Protein AF-A0A962SYC3-F1 (afdb_monomer)

Sequence (190 aa):
MPRRQREQLRSVLASYLGHFSHADAHRLTQSLWCRYPWLALIAKPYFPPLVNSRRKDSRLPPLKKGGRGEFRSHPVSIRLIPLWQPLSVSSLVSQWRFFHRQGPGIVLMRVGRQVEAYGEDALLLRRLFGLRLDERRRPGLGPCIALPPRAVPKFLARLVKTGVGYRYVVEEGYLKGGLKRRVLAAVYAP

Radius of gyration: 20.96 Å; Cα contacts (8 Å, |Δi|>4): 199; chains: 1; bounding box: 36×58×4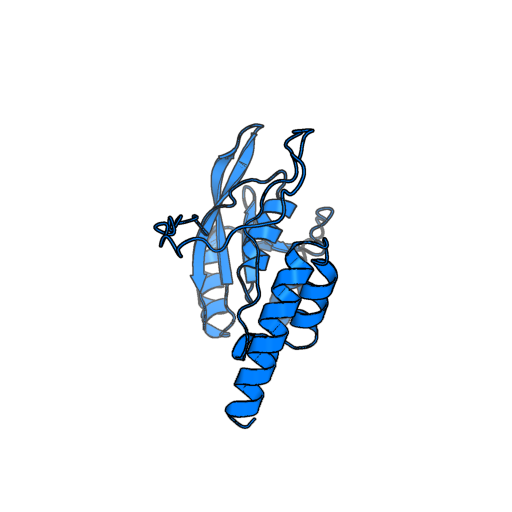9 Å

Secondary structure (DSSP, 8-state):
--HHHHHHHHHHHHHHHHHHHHTT-HHHHHHHHHH-GGGGGTS---------S------PPP--------------------SSS-SS-SSHHHHHHHHHTTSSSEEEEEETTEEEEETHHHHHHHHHH-PPPEEEEETTTEEEEEE-GGGHHHHHHHHHHTT--EEEEEEEEE-TTSPEEEEEEEEE--

Foldseek 3Di:
DDPVVLVVVQVVCVVVLVVCVVVVVVVVLVVVCVVPVCVCVRYPSDDDDPDDPDDDDPDDDDDDDDDDDDPDPDPDPDDDDDLFFDPDDDDPLRRQVSVPVVDFFWEFEDDPQWTKTFDPNQVVCCVVPVADWDPDDDPNGHIMGIDGPVCVVVVVVVCVVVQGKYWYKYFDDADPPRHTTITTDDIDHD

Nearest PDB structures (foldseek):
  1ng9-assembly1_A  TM=8.131E-01  e=8.007E-05  Escherichia coli
  1e3m-assembly1_A  TM=7.487E-01  e=7.515E-05  Escherichia coli
  5yk4-assembly1_A  TM=7.537E-01  e=2.352E-04  Neisseria gonorrhoeae FA 1090
  5yk4-assembly1_B  TM=7.500E-01  e=2.844E-04  Neisseria gonorrhoeae FA 1090
  5x9w-assembly1_B  TM=7.279E-01  e=2.506E-04  Neisseria gonorrhoeae FA 1090

Structure (mmCIF, N/CA/C/O backbone):
data_AF-A0A962SYC3-F1
#
_entry.id   AF-A0A962SYC3-F1
#
loop_
_atom_site.group_PDB
_atom_site.id
_atom_site.type_symbol
_atom_site.label_atom_id
_atom_site.label_alt_id
_atom_site.label_comp_id
_atom_site.label_asym_id
_atom_site.label_entity_id
_atom_site.label_seq_id
_atom_site.pdbx_PDB_ins_code
_atom_site.Cartn_x
_atom_site.Cartn_y
_atom_site.Cartn_z
_atom_site.occupancy
_atom_site.B_iso_or_equiv
_atom_site.auth_seq_id
_atom_site.auth_comp_id
_atom_site.auth_asym_id
_atom_site.auth_atom_id
_atom_site.pdbx_PDB_model_num
ATOM 1 N N . MET A 1 1 ? -15.545 27.338 11.627 1.00 58.72 1 MET A N 1
ATOM 2 C CA . MET A 1 1 ? -15.177 28.388 10.649 1.00 58.72 1 MET A CA 1
ATOM 3 C C . MET A 1 1 ? -16.429 28.858 9.900 1.00 58.72 1 MET A C 1
ATOM 5 O O . MET A 1 1 ? -17.119 28.009 9.335 1.00 58.72 1 MET A O 1
ATOM 9 N N . PRO A 1 2 ? -16.745 30.165 9.913 1.00 78.56 2 PRO A N 1
ATOM 10 C CA . PRO A 1 2 ? -17.861 30.770 9.178 1.00 78.56 2 PRO A CA 1
ATOM 11 C C . PRO A 1 2 ? -17.888 30.391 7.687 1.00 78.56 2 PRO A C 1
ATOM 13 O O . PRO A 1 2 ? -16.843 30.264 7.048 1.00 78.56 2 PRO A O 1
ATOM 16 N N . ARG A 1 3 ? -19.085 30.214 7.108 1.00 68.06 3 ARG A N 1
ATOM 17 C CA . ARG A 1 3 ? -19.274 29.739 5.719 1.00 68.06 3 ARG A CA 1
ATOM 18 C C . ARG A 1 3 ? -18.574 30.625 4.676 1.00 68.06 3 ARG A C 1
ATOM 20 O O . ARG A 1 3 ? -17.834 30.092 3.857 1.00 68.06 3 ARG A O 1
ATOM 27 N N . ARG A 1 4 ? -18.698 31.952 4.794 1.00 70.88 4 ARG A N 1
ATOM 28 C CA . ARG A 1 4 ? -18.030 32.929 3.910 1.00 70.88 4 ARG A CA 1
ATOM 29 C C . ARG A 1 4 ? -16.507 32.790 3.894 1.00 70.88 4 ARG A C 1
ATOM 31 O O . ARG A 1 4 ? -15.899 32.789 2.831 1.00 70.88 4 ARG A O 1
ATOM 38 N N . GLN A 1 5 ? -15.895 32.628 5.066 1.00 69.88 5 GLN A N 1
ATOM 39 C CA . GLN A 1 5 ? -14.441 32.494 5.166 1.00 69.88 5 GLN A CA 1
ATOM 40 C C . GLN A 1 5 ? -13.959 31.183 4.526 1.00 69.88 5 GLN A C 1
ATOM 42 O O . GLN A 1 5 ? -12.902 31.157 3.900 1.00 69.88 5 GLN A O 1
ATOM 47 N N . ARG A 1 6 ? -14.732 30.090 4.643 1.00 71.00 6 ARG A N 1
ATOM 48 C CA . ARG A 1 6 ? -14.408 28.813 3.977 1.00 71.00 6 ARG A CA 1
ATOM 49 C C . ARG A 1 6 ? -14.460 28.933 2.456 1.00 71.00 6 ARG A C 1
ATOM 51 O O . ARG A 1 6 ? -13.597 28.386 1.777 1.00 71.00 6 ARG A O 1
ATOM 58 N N . GLU A 1 7 ? -15.453 29.642 1.931 1.00 68.19 7 GLU A N 1
ATOM 59 C CA . GLU A 1 7 ? -15.619 29.863 0.490 1.00 68.19 7 GLU A CA 1
ATOM 60 C C . GLU A 1 7 ? -14.503 30.757 -0.077 1.00 68.19 7 GLU A C 1
ATOM 62 O O . GLU A 1 7 ? -13.909 30.409 -1.099 1.00 68.19 7 GLU A O 1
ATOM 67 N N . GLN A 1 8 ? -14.126 31.832 0.628 1.00 73.06 8 GLN A N 1
ATOM 68 C CA . GLN A 1 8 ? -12.972 32.664 0.262 1.00 73.06 8 GLN A CA 1
ATOM 69 C C . GLN A 1 8 ? -11.668 31.863 0.259 1.00 73.06 8 GLN A C 1
ATOM 71 O O . GLN A 1 8 ? -10.925 31.896 -0.721 1.00 73.06 8 GLN A O 1
ATOM 76 N N . LEU A 1 9 ? -11.410 31.088 1.316 1.00 75.69 9 LEU A N 1
ATOM 77 C CA . LEU A 1 9 ? -10.199 30.277 1.408 1.00 75.69 9 LEU A CA 1
ATOM 78 C C . LEU A 1 9 ? -10.143 29.215 0.299 1.00 75.69 9 LEU A C 1
ATOM 80 O O . LEU A 1 9 ? -9.095 29.009 -0.308 1.00 75.69 9 LEU A O 1
ATOM 84 N N . ARG A 1 10 ? -11.279 28.586 -0.026 1.00 72.75 10 ARG A N 1
ATOM 85 C CA . ARG A 1 10 ? -11.387 27.637 -1.141 1.00 72.75 10 ARG A CA 1
ATOM 86 C C . ARG A 1 10 ? -11.091 28.299 -2.488 1.00 72.75 10 ARG A C 1
ATOM 88 O O . ARG A 1 10 ? -10.390 27.700 -3.299 1.00 72.75 10 ARG A O 1
ATOM 95 N N . SER A 1 11 ? -11.592 29.513 -2.715 1.00 71.25 11 SER A N 1
ATOM 96 C CA . SER A 1 11 ? -11.340 30.279 -3.943 1.00 71.25 11 SER A CA 1
ATOM 97 C C . SER A 1 11 ? -9.860 30.624 -4.105 1.00 71.25 11 SER A C 1
ATOM 99 O O . SER A 1 11 ? -9.286 30.419 -5.174 1.00 71.25 11 SER A O 1
ATOM 101 N N . VAL A 1 12 ? -9.222 31.105 -3.034 1.00 75.94 12 VAL A N 1
ATOM 102 C CA . VAL A 1 12 ? -7.790 31.432 -3.034 1.00 75.94 12 VAL A CA 1
ATOM 103 C C . VAL A 1 12 ? -6.963 30.173 -3.296 1.00 75.94 12 VAL A C 1
ATOM 105 O O . VAL A 1 12 ? -6.137 30.159 -4.205 1.00 75.94 12 VAL A O 1
ATOM 108 N N . LEU A 1 13 ? -7.235 29.081 -2.574 1.00 74.50 13 LEU A N 1
ATOM 109 C CA . LEU A 1 13 ? -6.525 27.814 -2.762 1.00 74.50 13 LEU A CA 1
ATOM 110 C C . LEU A 1 13 ? -6.685 27.260 -4.178 1.00 74.50 13 LEU A C 1
ATOM 112 O O . LEU A 1 13 ? -5.703 26.800 -4.747 1.00 74.50 13 LEU A O 1
ATOM 116 N N . ALA A 1 14 ? -7.881 27.322 -4.769 1.00 68.00 14 ALA A N 1
ATOM 117 C CA . ALA A 1 14 ? -8.107 26.859 -6.137 1.00 68.00 14 ALA A CA 1
ATOM 118 C C . ALA A 1 14 ? -7.268 27.641 -7.164 1.00 68.00 14 ALA A C 1
ATOM 120 O O . ALA A 1 14 ? -6.687 27.032 -8.062 1.00 68.00 14 ALA A O 1
ATOM 121 N N . SER A 1 15 ? -7.149 28.961 -6.992 1.00 68.31 15 SER A N 1
ATOM 122 C CA . SER A 1 15 ? -6.314 29.815 -7.846 1.00 68.31 15 SER A CA 1
ATOM 123 C C . SER A 1 15 ? -4.826 29.455 -7.729 1.00 68.31 15 SER A C 1
ATOM 125 O O . SER A 1 15 ? -4.168 29.140 -8.723 1.00 68.31 15 SER A O 1
ATOM 127 N N . TYR A 1 16 ? -4.303 29.381 -6.500 1.00 69.69 16 TYR A N 1
ATOM 128 C CA . TYR A 1 16 ? -2.899 29.032 -6.256 1.00 69.69 16 TYR A CA 1
ATOM 129 C C . TYR A 1 16 ? -2.551 27.608 -6.700 1.00 69.69 16 TYR A C 1
ATOM 131 O O . TYR A 1 16 ? -1.491 27.384 -7.281 1.00 69.69 16 TYR A O 1
ATOM 139 N N . LEU A 1 17 ? -3.447 26.642 -6.480 1.00 66.69 17 LEU A N 1
ATOM 140 C CA . LEU A 1 17 ? -3.268 25.267 -6.950 1.00 66.69 17 LEU A CA 1
ATOM 141 C C . LEU A 1 17 ? -3.218 25.180 -8.480 1.00 66.69 17 LEU A C 1
ATOM 143 O O . LEU A 1 17 ? -2.445 24.381 -9.011 1.00 66.69 17 LEU A O 1
ATOM 147 N N . GLY A 1 18 ? -3.975 26.028 -9.182 1.00 61.09 18 GLY A N 1
ATOM 148 C CA . GLY A 1 18 ? -3.865 26.193 -10.631 1.00 61.09 18 GLY A CA 1
ATOM 149 C C . GLY A 1 18 ? -2.465 26.648 -11.046 1.00 61.09 18 GLY A C 1
ATOM 150 O O . GLY A 1 18 ? -1.830 26.005 -11.881 1.00 61.09 18 GLY A O 1
ATOM 151 N N . HIS A 1 19 ? -1.922 27.681 -10.398 1.00 60.62 19 HIS A N 1
ATOM 152 C CA . HIS A 1 19 ? -0.565 28.168 -10.673 1.00 60.62 19 HIS A CA 1
ATOM 153 C C . HIS A 1 19 ? 0.532 27.145 -10.334 1.00 60.62 19 HIS A C 1
ATOM 155 O O . HIS A 1 19 ? 1.471 26.969 -11.111 1.00 60.62 19 HIS A O 1
ATOM 161 N N . PHE A 1 20 ? 0.398 26.405 -9.230 1.00 61.62 20 PHE A N 1
ATOM 162 C CA . PHE A 1 20 ? 1.354 25.362 -8.842 1.00 61.62 20 PHE A CA 1
ATOM 163 C C . PHE A 1 20 ? 1.413 24.188 -9.822 1.00 61.62 20 PHE A C 1
ATOM 165 O O . PHE A 1 20 ? 2.457 23.542 -9.929 1.00 61.62 20 PHE A O 1
ATOM 172 N N . SER A 1 21 ? 0.338 23.937 -10.575 1.00 55.75 21 SER A N 1
ATOM 173 C CA . SER A 1 21 ? 0.321 22.906 -11.617 1.00 55.75 21 SER A CA 1
ATOM 174 C C . SER A 1 21 ? 1.247 23.211 -12.799 1.00 55.75 21 SER A C 1
ATOM 176 O O . SER A 1 21 ? 1.745 22.284 -13.434 1.00 55.75 21 SER A O 1
ATOM 178 N N . HIS A 1 22 ? 1.523 24.494 -13.052 1.00 46.59 22 HIS A N 1
ATOM 179 C CA . HIS A 1 22 ? 2.391 24.950 -14.138 1.00 46.59 22 HIS A CA 1
ATOM 180 C C . HIS A 1 22 ? 3.859 25.126 -13.718 1.00 46.59 22 HIS A C 1
ATOM 182 O O . HIS A 1 22 ? 4.716 25.267 -14.585 1.00 46.59 22 HIS A O 1
ATOM 188 N N . ALA A 1 23 ? 4.160 25.109 -12.416 1.00 44.75 23 ALA A N 1
ATOM 189 C CA . ALA A 1 23 ? 5.455 25.529 -11.870 1.00 44.75 23 ALA A CA 1
ATOM 190 C C . ALA A 1 23 ? 6.313 24.393 -11.268 1.00 44.75 23 ALA A C 1
ATOM 192 O O . ALA A 1 23 ? 7.239 24.674 -10.515 1.00 44.75 23 ALA A O 1
ATOM 193 N N . ASP A 1 24 ? 6.009 23.117 -11.546 1.00 51.62 24 ASP A N 1
ATOM 194 C CA . ASP A 1 24 ? 6.700 21.944 -10.958 1.00 51.62 24 ASP A CA 1
ATOM 195 C C . ASP A 1 24 ? 6.774 21.997 -9.407 1.00 51.62 24 ASP A C 1
ATOM 197 O O . ASP A 1 24 ? 7.713 21.544 -8.752 1.00 51.62 24 ASP A O 1
ATOM 201 N N . ALA A 1 25 ? 5.741 22.568 -8.775 1.00 58.03 25 ALA A N 1
ATOM 202 C CA . ALA A 1 25 ? 5.680 22.825 -7.332 1.00 58.03 25 ALA A CA 1
ATOM 203 C C . ALA A 1 25 ? 5.149 21.622 -6.521 1.00 58.03 25 ALA A C 1
ATOM 205 O O . ALA A 1 25 ? 4.650 21.766 -5.402 1.00 58.03 25 ALA A O 1
ATOM 206 N N . HIS A 1 26 ? 5.272 20.407 -7.062 1.00 57.47 26 HIS A N 1
ATOM 207 C CA . HIS A 1 26 ? 4.647 19.195 -6.523 1.00 57.47 26 HIS A CA 1
ATOM 208 C C . HIS A 1 26 ? 5.059 18.877 -5.079 1.00 57.47 26 HIS A C 1
ATOM 210 O O . HIS A 1 26 ? 4.227 18.454 -4.275 1.00 57.47 26 HIS A O 1
ATOM 216 N N . ARG A 1 27 ? 6.331 19.105 -4.727 1.00 54.53 27 ARG A N 1
ATOM 217 C CA . ARG A 1 27 ? 6.848 18.862 -3.367 1.00 54.53 27 ARG A CA 1
ATOM 218 C C . ARG A 1 27 ? 6.291 19.857 -2.347 1.00 54.53 27 ARG A C 1
ATOM 220 O O . ARG A 1 27 ? 6.028 19.475 -1.211 1.00 54.53 27 ARG A O 1
ATOM 227 N N . LEU A 1 28 ? 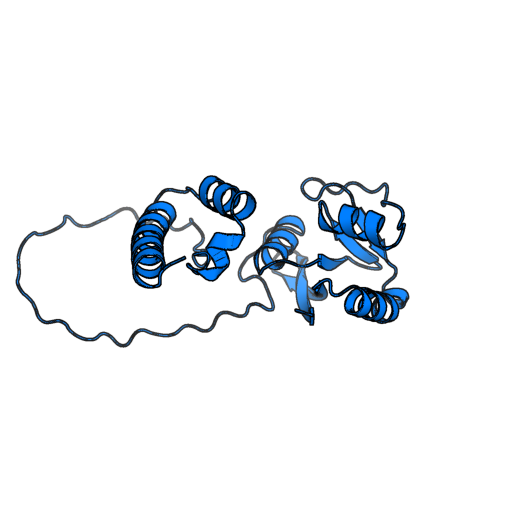6.067 21.105 -2.759 1.00 63.47 28 LEU A N 1
ATOM 228 C CA . LEU A 1 28 ? 5.459 22.144 -1.925 1.00 63.47 28 LEU A CA 1
ATOM 229 C C . LEU A 1 28 ? 3.977 21.860 -1.690 1.00 63.47 28 LEU A C 1
ATOM 231 O O . LEU A 1 28 ? 3.521 21.925 -0.551 1.00 63.47 28 LEU A O 1
ATOM 235 N N . THR A 1 29 ? 3.245 21.456 -2.732 1.00 64.06 29 THR A N 1
ATOM 236 C CA . THR A 1 29 ? 1.843 21.040 -2.585 1.00 64.06 29 THR A CA 1
ATOM 237 C C . THR A 1 29 ? 1.721 19.808 -1.684 1.00 64.06 29 THR A C 1
ATOM 239 O O . THR A 1 29 ? 0.854 19.765 -0.823 1.00 64.06 29 THR A O 1
ATOM 242 N N . GLN A 1 30 ? 2.619 18.825 -1.799 1.00 61.75 30 GLN A N 1
ATOM 243 C CA . GLN A 1 30 ? 2.624 17.674 -0.887 1.00 61.75 30 GLN A CA 1
ATOM 244 C C . GLN A 1 30 ? 2.933 18.077 0.559 1.00 61.75 30 GLN A C 1
ATOM 246 O O . GLN A 1 30 ? 2.195 17.700 1.465 1.00 61.75 30 GLN A O 1
ATOM 251 N N . SER A 1 31 ? 3.973 18.888 0.775 1.00 62.53 31 SER A N 1
ATOM 252 C CA . SER A 1 31 ? 4.347 19.387 2.105 1.00 62.53 31 SER A CA 1
ATOM 253 C C . SER A 1 31 ? 3.198 20.147 2.777 1.00 62.53 31 SER A C 1
ATOM 255 O O . SER A 1 31 ? 2.906 19.922 3.951 1.00 62.53 31 SER A O 1
ATOM 257 N N . LEU A 1 32 ? 2.480 20.986 2.022 1.00 71.19 32 LEU A N 1
ATOM 258 C CA . LEU A 1 32 ? 1.385 21.794 2.556 1.00 71.19 32 LEU A CA 1
ATOM 259 C C . LEU A 1 32 ? 0.176 20.939 2.975 1.00 71.19 32 LEU A C 1
ATOM 261 O O . LEU A 1 32 ? -0.451 21.236 3.989 1.00 71.19 32 LEU A O 1
ATOM 265 N N . TRP A 1 33 ? -0.093 19.830 2.279 1.00 69.25 33 TRP A N 1
ATOM 266 C CA . TRP A 1 33 ? -1.187 18.912 2.617 1.00 69.25 33 TRP A CA 1
ATOM 267 C C . TRP A 1 33 ? -0.816 17.952 3.750 1.00 69.25 33 TRP A C 1
ATOM 269 O O . TRP A 1 33 ? -1.675 17.629 4.568 1.00 69.25 33 TRP A O 1
ATOM 279 N N . CYS A 1 34 ? 0.455 17.551 3.857 1.00 62.28 34 CYS A N 1
ATOM 280 C CA . CYS A 1 34 ? 0.946 16.814 5.023 1.00 62.28 34 CYS A CA 1
ATOM 281 C C . CYS A 1 34 ? 0.931 17.684 6.286 1.00 62.28 34 CYS A C 1
ATOM 283 O O . CYS A 1 34 ? 0.583 17.210 7.364 1.00 62.28 34 CYS A O 1
ATOM 285 N N . ARG A 1 35 ? 1.288 18.968 6.156 1.00 57.66 35 ARG A N 1
ATOM 286 C CA . ARG A 1 35 ? 1.347 19.909 7.279 1.00 57.66 35 ARG A CA 1
ATOM 287 C C . ARG A 1 35 ? -0.035 20.371 7.741 1.00 57.66 35 ARG A C 1
ATOM 289 O O . ARG A 1 35 ? -0.217 20.620 8.929 1.00 57.66 35 ARG A O 1
ATOM 296 N N . TYR A 1 36 ? -1.009 20.464 6.832 1.00 71.88 36 TYR A N 1
ATOM 297 C CA . TYR A 1 36 ? -2.362 20.934 7.143 1.00 71.88 36 TYR A CA 1
ATOM 298 C C . TYR A 1 36 ? -3.454 20.011 6.563 1.00 71.88 36 TYR A C 1
ATOM 300 O O . TYR A 1 36 ? -4.146 20.387 5.613 1.00 71.88 36 TYR A O 1
ATOM 308 N N . PRO A 1 37 ? -3.681 18.821 7.158 1.00 61.25 37 PRO A N 1
ATOM 309 C CA . PRO A 1 37 ? -4.631 17.830 6.633 1.00 61.25 37 PRO A CA 1
ATOM 310 C C . PRO A 1 37 ? -6.080 18.330 6.536 1.00 61.25 37 PRO A C 1
ATOM 312 O O . PRO A 1 37 ? -6.836 17.910 5.661 1.00 61.25 37 PRO A O 1
ATOM 315 N N . TRP A 1 38 ? -6.467 19.275 7.402 1.00 70.69 38 TRP A N 1
ATOM 316 C CA . TRP A 1 38 ? -7.808 19.867 7.426 1.00 70.69 38 TRP A CA 1
ATOM 317 C C . TRP A 1 38 ? -8.160 20.636 6.139 1.00 70.69 38 TRP A C 1
ATOM 319 O O . TRP A 1 38 ? -9.341 20.831 5.850 1.00 70.69 38 TRP A O 1
ATOM 329 N N . LEU A 1 39 ? -7.169 21.022 5.324 1.00 72.31 39 LEU A N 1
ATOM 330 C CA . LEU A 1 39 ? -7.393 21.673 4.030 1.00 72.31 39 LEU A CA 1
ATOM 331 C C . LEU A 1 39 ? -8.147 20.775 3.038 1.00 72.31 39 LEU A C 1
ATOM 333 O O . LEU A 1 39 ? -8.893 21.286 2.202 1.00 72.31 39 LEU A O 1
ATOM 337 N N . ALA A 1 40 ? -8.033 19.448 3.168 1.00 66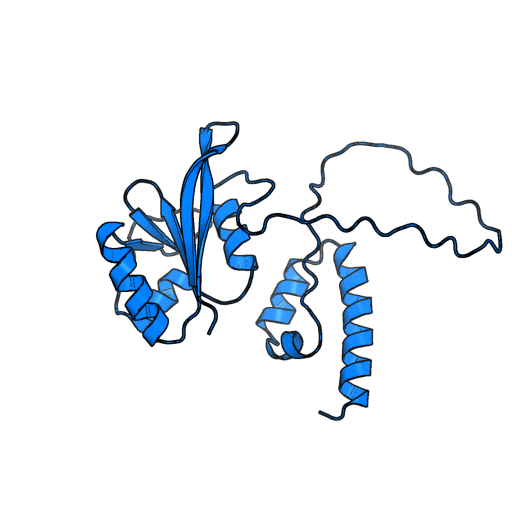.12 40 ALA A N 1
ATOM 338 C CA . ALA A 1 40 ? -8.762 18.493 2.332 1.00 66.12 40 ALA A CA 1
ATOM 339 C C . ALA A 1 40 ? -10.293 18.586 2.499 1.00 66.12 40 ALA A C 1
ATOM 341 O O . ALA A 1 40 ? -11.037 18.209 1.595 1.00 66.12 40 ALA A O 1
ATOM 342 N N . LEU A 1 41 ? -10.770 19.127 3.628 1.00 65.50 41 LEU A N 1
ATOM 343 C CA . LEU A 1 41 ? -12.197 19.325 3.902 1.00 65.50 41 LEU A CA 1
ATOM 344 C C . LEU A 1 41 ? -12.780 20.541 3.170 1.00 65.50 41 LEU A C 1
ATOM 346 O O . LEU A 1 41 ? -13.995 20.638 3.000 1.00 65.50 41 LEU A O 1
ATOM 350 N N . ILE A 1 42 ? -11.933 21.482 2.743 1.00 69.31 42 ILE A N 1
ATOM 351 C CA . ILE A 1 42 ? -12.368 22.744 2.130 1.00 69.31 42 ILE A CA 1
ATOM 352 C C . ILE A 1 42 ? -11.970 22.867 0.660 1.00 69.31 42 ILE A C 1
ATOM 354 O O . ILE A 1 42 ? -12.711 23.489 -0.101 1.00 69.31 42 ILE A O 1
ATOM 358 N N . ALA A 1 43 ? -10.879 22.232 0.233 1.00 64.06 43 ALA A N 1
ATOM 359 C CA . ALA A 1 43 ? -10.415 22.206 -1.147 1.00 64.06 43 ALA A CA 1
ATOM 360 C C . ALA A 1 43 ? -9.982 20.784 -1.528 1.00 64.06 43 ALA A C 1
ATOM 362 O O . ALA A 1 43 ? -9.260 20.121 -0.783 1.00 64.06 43 ALA A O 1
ATOM 363 N N . LYS A 1 44 ? -10.413 20.302 -2.703 1.00 58.16 44 LYS A N 1
ATOM 364 C CA . LYS A 1 44 ? -9.937 19.009 -3.210 1.00 58.16 44 LYS A CA 1
ATOM 365 C C . LYS A 1 44 ? -8.440 19.139 -3.517 1.00 58.16 44 LYS A C 1
ATOM 367 O O . LYS A 1 44 ? -8.078 20.097 -4.203 1.00 58.16 44 LYS A O 1
ATOM 372 N N . PRO A 1 45 ? -7.576 18.220 -3.050 1.00 53.75 45 PRO A N 1
ATOM 373 C CA . PRO A 1 45 ? -6.191 18.198 -3.494 1.00 53.75 45 PRO A CA 1
ATOM 374 C C . PRO A 1 45 ? -6.178 18.103 -5.021 1.00 53.75 45 PRO A C 1
ATOM 376 O O . PRO A 1 45 ? -6.733 17.167 -5.601 1.00 53.75 45 PRO A O 1
ATOM 379 N N . TYR A 1 46 ? -5.601 19.109 -5.674 1.00 46.97 46 TYR A N 1
ATOM 380 C CA . TYR A 1 46 ? -5.421 19.067 -7.113 1.00 46.97 46 TYR A CA 1
ATOM 381 C C . TYR A 1 46 ? -4.280 18.100 -7.414 1.00 46.97 46 TYR A C 1
ATOM 383 O O . TYR A 1 46 ? -3.107 18.398 -7.195 1.00 46.97 46 TYR A O 1
ATOM 391 N N . PHE A 1 47 ? -4.644 16.917 -7.894 1.00 50.09 47 PHE A N 1
ATOM 392 C CA . PHE A 1 47 ? -3.718 15.985 -8.512 1.00 50.09 47 PHE A CA 1
ATOM 393 C C . PHE A 1 47 ? -3.880 16.143 -10.023 1.00 50.09 47 PHE A C 1
ATOM 395 O O . PHE A 1 47 ? -4.856 15.619 -10.567 1.00 50.09 47 PHE A O 1
ATOM 402 N N . PRO A 1 48 ? -2.992 16.878 -10.720 1.00 39.50 48 PRO A N 1
ATOM 403 C CA . PRO A 1 48 ? -3.059 16.894 -12.170 1.00 39.50 48 PRO A CA 1
ATOM 404 C C . PRO A 1 48 ? -2.915 15.456 -12.690 1.00 39.50 48 PRO A C 1
ATOM 406 O O . PRO A 1 48 ? -2.146 14.670 -12.115 1.00 39.50 48 PRO A O 1
ATOM 409 N N . PRO A 1 49 ? -3.628 15.084 -13.769 1.00 34.66 49 PRO A N 1
ATOM 410 C CA . PRO A 1 49 ? -3.319 13.855 -14.480 1.00 34.66 49 PRO A CA 1
ATOM 411 C C . PRO A 1 49 ? -1.833 13.883 -14.845 1.00 34.66 49 PRO A C 1
ATOM 413 O O . PRO A 1 49 ? -1.312 14.917 -15.260 1.00 34.66 49 PRO A O 1
ATOM 416 N N . LEU A 1 50 ? -1.144 12.757 -14.652 1.00 36.78 50 LEU A N 1
ATOM 417 C CA . LEU A 1 50 ? 0.262 12.601 -15.022 1.00 36.78 50 LEU A CA 1
ATOM 418 C C . LEU A 1 50 ? 0.390 12.741 -16.547 1.00 36.78 50 LEU A C 1
ATOM 420 O O . LEU A 1 50 ? 0.349 11.754 -17.280 1.00 36.78 50 LEU A O 1
ATOM 424 N N . VAL A 1 51 ? 0.512 13.974 -17.033 1.00 34.09 51 VAL A N 1
ATOM 425 C CA . VAL A 1 51 ? 0.957 14.265 -18.390 1.00 34.09 51 VAL A CA 1
ATOM 426 C C . VAL A 1 51 ? 2.457 14.024 -18.386 1.00 34.09 51 VAL A C 1
ATOM 428 O O . VAL A 1 51 ? 3.219 14.741 -17.744 1.00 34.09 51 VAL A O 1
ATOM 431 N N . ASN A 1 52 ? 2.875 12.961 -19.070 1.00 32.19 52 ASN A N 1
ATOM 432 C CA . ASN A 1 52 ? 4.280 12.719 -19.344 1.00 32.19 52 ASN A CA 1
ATOM 433 C C . ASN A 1 52 ? 4.841 13.925 -20.104 1.00 32.19 52 ASN A C 1
ATOM 435 O O . ASN A 1 52 ? 4.515 14.154 -21.269 1.00 32.19 52 ASN A O 1
ATOM 439 N N 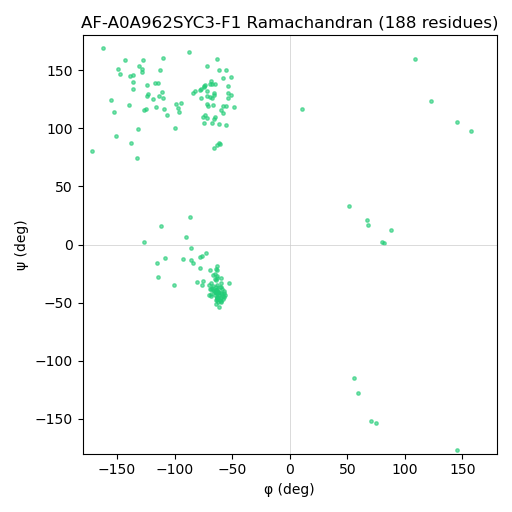. SER A 1 53 ? 5.746 14.646 -19.455 1.00 39.12 53 SER A N 1
ATOM 440 C CA . SER A 1 53 ? 6.753 15.472 -20.099 1.00 39.12 53 SER A CA 1
ATOM 441 C C . SER A 1 53 ? 7.631 14.574 -20.973 1.00 39.12 53 SER A C 1
ATOM 443 O O . SER A 1 53 ? 8.636 14.024 -20.532 1.00 39.12 53 SER A O 1
ATOM 445 N N . ARG A 1 54 ? 7.194 14.351 -22.218 1.00 38.22 54 ARG A N 1
ATOM 446 C CA . ARG A 1 54 ? 8.037 13.994 -23.369 1.00 38.22 54 ARG A CA 1
ATOM 447 C C . ARG A 1 54 ? 7.217 14.017 -24.665 1.00 38.22 54 ARG A C 1
ATOM 449 O O . ARG A 1 54 ? 6.835 12.980 -25.196 1.00 38.22 54 ARG A O 1
ATOM 456 N N . ARG A 1 55 ? 7.023 15.216 -25.216 1.00 35.12 55 ARG A N 1
ATOM 457 C CA . ARG A 1 55 ? 7.099 15.444 -26.665 1.00 35.12 55 ARG A CA 1
ATOM 458 C C . ARG A 1 55 ? 7.816 16.766 -26.919 1.00 35.12 55 ARG A C 1
ATOM 460 O O . ARG A 1 55 ? 7.389 17.813 -26.448 1.00 35.12 55 ARG A O 1
ATOM 467 N N . LYS A 1 56 ? 8.934 16.656 -27.643 1.00 38.56 56 LYS A N 1
ATOM 468 C CA . LYS A 1 56 ? 9.436 17.692 -28.544 1.00 38.56 56 LYS A CA 1
ATOM 469 C C . LYS A 1 56 ? 8.254 18.138 -29.403 1.00 38.56 56 LYS A C 1
ATOM 471 O O . LYS A 1 56 ? 7.729 17.303 -30.123 1.00 38.56 56 LYS A O 1
ATOM 476 N N . ASP A 1 57 ? 7.875 19.400 -29.309 1.00 34.03 57 ASP A N 1
ATOM 477 C CA . ASP A 1 57 ? 7.430 20.170 -30.465 1.00 34.03 57 ASP A CA 1
ATOM 478 C C . ASP A 1 57 ? 7.777 21.632 -30.205 1.00 34.03 57 ASP A C 1
ATOM 480 O O . ASP A 1 57 ? 7.097 22.405 -29.535 1.00 34.03 57 ASP A O 1
ATOM 484 N N . SER A 1 58 ? 8.955 21.970 -30.708 1.00 44.00 58 SER A N 1
ATOM 485 C CA . SER A 1 58 ? 9.377 23.312 -31.052 1.00 44.00 58 SER A CA 1
ATOM 486 C C . SER A 1 58 ? 8.370 23.935 -32.024 1.00 44.00 58 SER A C 1
ATOM 488 O O . SER A 1 58 ?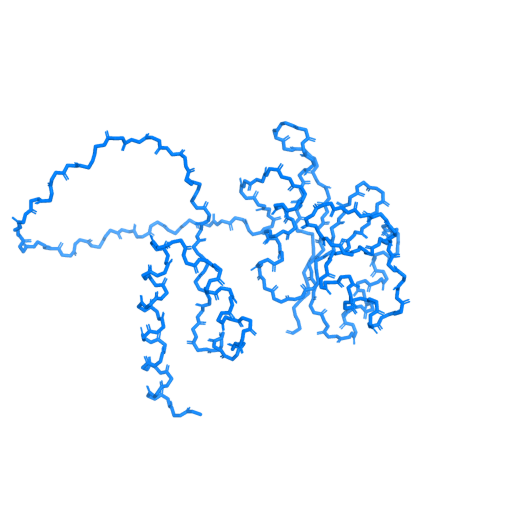 8.396 23.589 -33.208 1.00 44.00 58 SER A O 1
ATOM 490 N N . ARG A 1 59 ? 7.514 24.833 -31.515 1.00 35.28 59 ARG A N 1
ATOM 491 C CA . ARG A 1 59 ? 7.011 26.085 -32.131 1.00 35.28 59 ARG A CA 1
ATOM 492 C C . ARG A 1 59 ? 5.678 26.487 -31.483 1.00 35.28 59 ARG A C 1
ATOM 494 O O . ARG A 1 59 ? 4.621 26.005 -31.870 1.00 35.28 59 ARG A O 1
ATOM 501 N N . LEU A 1 60 ? 5.726 27.408 -30.521 1.00 37.72 60 LEU A N 1
ATOM 502 C CA . LEU A 1 60 ? 4.560 28.226 -30.175 1.00 37.72 60 LEU A CA 1
ATOM 503 C C . LEU A 1 60 ? 4.415 29.317 -31.253 1.00 37.72 60 LEU A C 1
ATOM 505 O O . LEU A 1 60 ? 5.396 30.020 -31.505 1.00 37.72 60 LEU A O 1
ATOM 509 N N . PRO A 1 61 ? 3.251 29.481 -31.908 1.00 37.00 61 PRO A N 1
ATOM 510 C C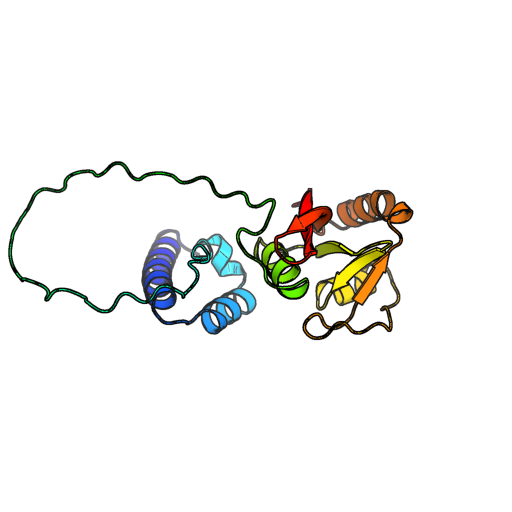A . PRO A 1 61 ? 2.999 30.653 -32.738 1.00 37.00 61 PRO A CA 1
ATOM 511 C C . PRO A 1 61 ? 2.806 31.895 -31.845 1.00 37.00 61 PRO A C 1
ATOM 513 O O . PRO A 1 61 ? 2.405 31.760 -30.684 1.00 37.00 61 PRO A O 1
ATOM 516 N N . PRO A 1 62 ? 3.086 33.111 -32.347 1.00 35.34 62 PRO A N 1
ATOM 517 C CA . PRO A 1 62 ? 2.981 34.319 -31.541 1.00 35.34 62 PRO A CA 1
ATOM 518 C C . PRO A 1 62 ? 1.518 34.613 -31.186 1.00 35.34 62 PRO A C 1
ATOM 520 O O . PRO A 1 62 ? 0.617 34.505 -32.020 1.00 35.34 62 PRO A O 1
ATOM 523 N N . LEU A 1 63 ? 1.297 35.021 -29.935 1.00 36.50 63 LEU A N 1
ATOM 524 C CA . LEU A 1 63 ? 0.016 35.508 -29.426 1.00 36.50 63 LEU A CA 1
ATOM 525 C C . LEU A 1 63 ? -0.411 36.768 -30.199 1.00 36.50 63 LEU A C 1
ATOM 527 O O . LEU A 1 63 ? 0.092 37.863 -29.943 1.00 36.50 63 LEU A O 1
ATOM 531 N N . LYS A 1 64 ? -1.371 36.631 -31.121 1.00 34.59 64 LYS A N 1
ATOM 532 C CA . LYS A 1 64 ? -2.128 37.775 -31.648 1.00 34.59 64 LYS A CA 1
ATOM 533 C C . LYS A 1 64 ? -3.087 38.277 -30.564 1.00 34.59 64 LYS A C 1
ATOM 535 O O . LYS A 1 64 ? -3.950 37.538 -30.097 1.00 34.59 64 LYS A O 1
ATOM 540 N N . LYS A 1 65 ? -2.932 39.545 -30.175 1.00 43.50 65 LYS A N 1
ATOM 541 C CA . LYS A 1 65 ? -3.917 40.298 -29.388 1.00 43.50 65 LYS A CA 1
ATOM 542 C C . LYS A 1 65 ? -5.104 40.683 -30.277 1.00 43.50 65 LYS A C 1
ATOM 544 O O . LYS A 1 65 ? -4.896 41.215 -31.362 1.00 43.50 65 LYS A O 1
ATOM 549 N N . GLY A 1 66 ? -6.316 40.524 -29.747 1.00 38.06 66 GLY A N 1
ATOM 550 C CA . GLY A 1 66 ? -7.506 41.253 -30.192 1.00 38.06 66 GLY A CA 1
ATOM 551 C C . GLY A 1 66 ? -8.666 40.367 -30.644 1.00 38.06 66 GLY A C 1
ATOM 552 O O . GLY A 1 66 ? -8.521 39.578 -31.568 1.00 38.06 66 GLY A O 1
ATOM 553 N N . GLY A 1 67 ? -9.831 40.559 -30.019 1.00 30.50 67 GLY A N 1
ATOM 554 C CA . GLY A 1 67 ? -11.115 40.091 -30.546 1.00 30.50 67 GLY A CA 1
ATOM 555 C C . GLY A 1 67 ? -12.097 39.641 -29.470 1.00 30.50 67 GLY A C 1
ATOM 556 O O . GLY A 1 67 ? -11.951 38.560 -28.912 1.00 30.50 67 GLY A O 1
ATOM 557 N N . ARG A 1 68 ? -13.121 40.464 -29.206 1.00 43.62 68 ARG A N 1
ATOM 558 C CA . ARG A 1 68 ? -14.366 40.036 -28.549 1.00 43.62 68 ARG A CA 1
ATOM 559 C C . ARG A 1 68 ? -14.970 38.912 -29.397 1.00 43.62 68 ARG A C 1
ATOM 561 O O . ARG A 1 68 ? -15.268 39.151 -30.561 1.00 43.62 68 ARG A O 1
ATOM 568 N N . GLY A 1 69 ? -15.123 37.716 -28.841 1.00 33.28 69 GLY A N 1
ATOM 569 C CA . GLY A 1 69 ? -15.643 36.561 -29.569 1.00 33.28 69 GLY A CA 1
ATOM 570 C C . GLY A 1 69 ? -16.318 35.574 -28.629 1.00 33.28 69 GLY A C 1
ATOM 571 O O . GLY A 1 69 ? -15.670 35.015 -27.751 1.00 33.28 69 GLY A O 1
ATOM 572 N N . GLU A 1 70 ? -17.630 35.449 -28.813 1.00 35.12 70 GLU A N 1
ATOM 573 C CA . GLU A 1 70 ? -18.522 34.330 -28.492 1.00 35.12 70 GLU A CA 1
ATOM 574 C C . GLU A 1 70 ? -17.959 33.201 -27.615 1.00 35.12 70 GLU A C 1
ATOM 576 O O . GLU A 1 70 ? -17.109 32.407 -28.027 1.00 35.12 70 GLU A O 1
ATOM 581 N N . PHE A 1 71 ? -18.554 33.045 -26.431 1.00 33.78 71 PHE A N 1
ATOM 582 C CA . PHE A 1 71 ? -18.422 31.848 -25.605 1.00 33.78 71 PHE A CA 1
ATOM 583 C C . PHE A 1 71 ? -19.082 30.654 -26.320 1.00 33.78 71 PHE A C 1
ATOM 585 O O . PHE A 1 71 ? -20.232 30.304 -26.067 1.00 33.78 71 PHE A O 1
ATOM 592 N N . ARG A 1 72 ? -18.356 30.010 -27.238 1.00 42.91 72 ARG A N 1
ATOM 593 C CA . ARG A 1 72 ? -18.733 28.690 -27.752 1.00 42.91 72 ARG A CA 1
ATOM 594 C C . ARG A 1 72 ? -18.493 27.669 -26.647 1.00 42.91 72 ARG A C 1
ATOM 596 O O . ARG A 1 72 ? -17.344 27.356 -26.323 1.00 42.91 72 ARG A O 1
ATOM 603 N N . SER A 1 73 ? -19.576 27.153 -26.074 1.00 43.88 73 SER A N 1
ATOM 604 C CA . SER A 1 73 ? -19.585 25.996 -25.181 1.00 43.88 73 SER A CA 1
ATOM 605 C C . SER A 1 73 ? -19.056 24.772 -25.931 1.00 43.88 73 SER A C 1
ATOM 607 O O . SER A 1 73 ? -19.796 24.008 -26.543 1.00 43.88 73 SER A O 1
ATOM 609 N N . HIS A 1 74 ? -17.736 24.591 -25.909 1.00 47.31 74 HIS A N 1
ATOM 610 C CA . HIS A 1 74 ? -17.126 23.353 -26.369 1.00 47.31 74 HIS A CA 1
ATOM 611 C C . HIS A 1 74 ? -17.569 22.241 -25.410 1.00 47.31 74 HIS A C 1
ATOM 613 O O . HIS A 1 74 ? -17.434 22.416 -24.193 1.00 47.31 74 HIS A O 1
ATOM 619 N N . PRO A 1 75 ? -18.100 21.111 -25.908 1.00 43.97 75 PRO A N 1
ATOM 620 C CA . PRO A 1 75 ? -18.426 19.987 -25.051 1.00 43.97 75 PRO A CA 1
ATOM 621 C C . PRO A 1 75 ? -17.140 19.531 -24.364 1.00 43.97 75 PRO A C 1
ATOM 623 O O . PRO A 1 75 ? -16.178 19.110 -25.007 1.00 43.97 75 PRO A O 1
ATOM 626 N N . VAL A 1 76 ? -17.103 19.663 -23.040 1.00 52.97 76 VAL A N 1
ATOM 627 C CA . VAL A 1 76 ? -15.989 19.174 -22.234 1.00 52.97 76 VAL A CA 1
ATOM 628 C C . VAL A 1 76 ? -15.994 17.655 -22.361 1.00 52.97 76 VAL A C 1
ATOM 630 O O . VAL A 1 76 ? -16.880 16.985 -21.834 1.00 52.97 76 VAL A O 1
ATOM 633 N N . SER A 1 77 ? -15.024 17.094 -23.080 1.00 50.75 77 SER A N 1
ATOM 634 C CA . SER A 1 77 ? -14.878 15.645 -23.175 1.00 50.75 77 SER A CA 1
ATOM 635 C C . SER A 1 77 ? -14.460 15.101 -21.807 1.00 50.75 77 SER A C 1
ATOM 637 O O . SER A 1 77 ? -13.307 15.250 -21.392 1.00 50.75 77 SER A O 1
ATOM 639 N N . ILE A 1 78 ? -15.392 14.482 -21.085 1.00 63.81 78 ILE A N 1
ATOM 640 C CA . ILE A 1 78 ? -15.087 13.794 -19.831 1.00 63.81 78 ILE A CA 1
ATOM 641 C C . ILE A 1 78 ? -14.361 12.495 -20.184 1.00 63.81 78 ILE A C 1
ATOM 643 O O . ILE A 1 78 ? -14.944 11.573 -20.749 1.00 63.81 78 ILE A O 1
ATOM 647 N N . ARG A 1 79 ? -13.070 12.417 -19.854 1.00 62.81 79 ARG A N 1
ATOM 648 C CA . ARG A 1 79 ? -12.277 11.196 -20.018 1.00 62.81 79 ARG A CA 1
ATOM 649 C C . ARG A 1 79 ? -12.234 10.431 -18.700 1.00 62.81 79 ARG A C 1
ATOM 651 O O . ARG A 1 79 ? -11.624 10.894 -17.739 1.00 62.81 79 ARG A O 1
ATOM 658 N N . LEU A 1 80 ? -12.836 9.244 -18.668 1.00 65.06 80 LEU A N 1
ATOM 659 C CA . LEU A 1 80 ? -12.687 8.319 -17.544 1.00 65.06 80 LEU A CA 1
ATOM 660 C C . LEU A 1 80 ? -11.271 7.725 -17.557 1.00 65.06 80 LEU A C 1
ATOM 662 O O . LEU A 1 80 ? -10.808 7.219 -18.580 1.00 65.06 80 LEU A O 1
ATOM 666 N N . ILE A 1 81 ? -10.574 7.812 -16.423 1.00 66.00 81 ILE A N 1
ATOM 667 C CA . ILE A 1 81 ? -9.230 7.255 -16.241 1.00 66.00 81 ILE A CA 1
ATOM 668 C C . ILE A 1 81 ? -9.318 6.118 -15.220 1.00 66.00 81 ILE A C 1
ATOM 670 O O . ILE A 1 81 ? -9.831 6.341 -14.121 1.00 66.00 81 ILE A O 1
ATOM 674 N N . PRO A 1 82 ? -8.806 4.915 -15.532 1.00 68.00 82 PRO A N 1
ATOM 675 C CA . PRO A 1 82 ? -8.810 3.815 -14.580 1.00 68.00 82 PRO A CA 1
ATOM 676 C C . PRO A 1 82 ? -7.882 4.127 -13.401 1.00 68.00 82 PRO A C 1
ATOM 678 O O . PRO A 1 82 ? -6.680 4.309 -13.577 1.00 68.00 82 PRO A O 1
ATOM 681 N N . LEU A 1 83 ? -8.427 4.157 -12.183 1.00 77.62 83 LEU A N 1
ATOM 682 C CA . LEU A 1 83 ? -7.632 4.289 -10.952 1.00 77.62 83 LEU A CA 1
ATOM 683 C C . LEU A 1 83 ? -7.113 2.938 -10.441 1.00 77.62 83 LEU A C 1
ATOM 685 O O . LEU A 1 83 ? -6.213 2.894 -9.602 1.00 77.62 83 LEU A O 1
ATOM 689 N N . TRP A 1 84 ? -7.639 1.831 -10.972 1.00 74.50 84 TRP A N 1
ATOM 690 C CA . TRP A 1 84 ? -7.217 0.484 -10.595 1.00 74.50 84 TRP A CA 1
ATOM 691 C C . TRP A 1 84 ? -5.875 0.069 -11.200 1.00 74.50 84 TRP A C 1
ATOM 693 O O . TRP A 1 84 ? -5.323 -0.943 -10.788 1.00 74.50 84 TRP A O 1
ATOM 703 N N . GLN A 1 85 ? -5.311 0.827 -12.142 1.00 78.88 85 GLN A N 1
ATOM 704 C CA . GLN A 1 85 ? -3.976 0.568 -12.678 1.00 78.88 85 GLN A CA 1
ATOM 705 C C . GLN A 1 85 ? -3.277 1.876 -13.056 1.00 78.88 85 GLN A C 1
ATOM 707 O O . GLN A 1 85 ? -3.930 2.812 -13.518 1.00 78.88 85 GLN A O 1
ATOM 712 N N . PRO A 1 86 ? -1.950 1.968 -12.910 1.00 74.12 86 PRO A N 1
ATOM 713 C CA . PRO A 1 86 ? -1.235 3.151 -13.343 1.00 74.12 86 PRO A CA 1
ATOM 714 C C . PRO A 1 86 ? -1.124 3.199 -14.873 1.00 74.12 86 PRO A C 1
ATOM 716 O O . PRO A 1 86 ? -0.760 2.213 -15.510 1.00 74.12 86 PRO A O 1
ATOM 719 N N . LEU A 1 87 ? -1.379 4.372 -15.461 1.00 67.81 87 LEU A N 1
ATOM 720 C CA . LEU A 1 87 ? -1.313 4.587 -16.916 1.00 67.81 87 LEU A CA 1
ATOM 721 C C . LEU A 1 87 ? 0.097 4.397 -17.501 1.00 67.81 87 LEU A C 1
ATOM 723 O O . LEU A 1 87 ? 0.244 4.022 -18.659 1.00 67.81 87 LEU A O 1
ATOM 727 N N . SER A 1 88 ? 1.134 4.692 -16.713 1.00 69.00 88 SER A N 1
ATOM 728 C CA . SER A 1 88 ? 2.538 4.570 -17.106 1.00 69.00 88 SER A CA 1
ATOM 729 C C . SER A 1 88 ? 3.399 4.387 -15.862 1.00 69.00 88 SER A C 1
ATOM 731 O O . SER A 1 88 ? 3.368 5.225 -14.960 1.00 69.00 88 SER A O 1
ATOM 733 N N . VAL A 1 89 ? 4.187 3.311 -15.815 1.00 75.88 89 VAL A N 1
ATOM 734 C CA . VAL A 1 89 ? 5.135 3.034 -14.726 1.00 75.88 89 VAL A CA 1
ATOM 735 C C . VAL A 1 89 ? 6.441 2.499 -15.269 1.00 75.88 89 VAL A C 1
ATOM 737 O O . VAL A 1 89 ? 6.462 1.737 -16.230 1.00 75.88 89 VAL A O 1
ATOM 740 N N . SER A 1 90 ? 7.531 2.877 -14.612 1.00 81.75 90 SER A N 1
ATOM 741 C CA . SER A 1 90 ? 8.884 2.420 -14.937 1.00 81.75 90 SER A CA 1
ATOM 742 C C . SER A 1 90 ? 9.453 1.444 -13.907 1.00 81.75 90 SER A C 1
ATOM 744 O O . SER A 1 90 ? 10.490 0.836 -14.146 1.00 81.75 90 SER A O 1
ATOM 746 N N . SER A 1 91 ? 8.811 1.297 -12.744 1.00 88.19 91 SER A N 1
ATOM 747 C CA . SER A 1 91 ? 9.336 0.489 -11.640 1.00 88.19 91 SER A CA 1
ATOM 748 C C . SER A 1 91 ? 8.264 0.122 -10.614 1.00 88.19 91 SER A C 1
ATOM 750 O O . SER A 1 91 ? 7.172 0.696 -10.596 1.00 88.19 91 SER A O 1
ATOM 752 N N . LEU A 1 92 ? 8.605 -0.798 -9.706 1.00 90.69 92 LEU A N 1
ATOM 753 C CA . LEU A 1 92 ? 7.803 -1.098 -8.516 1.00 90.69 92 LEU A CA 1
ATOM 754 C C . LEU A 1 92 ? 7.574 0.155 -7.655 1.00 90.69 92 LEU A C 1
ATOM 756 O O . LEU A 1 92 ? 6.460 0.384 -7.200 1.00 90.69 92 LEU A O 1
ATOM 760 N N . VAL A 1 93 ? 8.597 1.003 -7.497 1.00 91.06 93 VAL A N 1
ATOM 761 C CA . VAL A 1 93 ? 8.500 2.264 -6.743 1.00 91.06 93 VAL A CA 1
ATOM 762 C C . VAL A 1 93 ? 7.465 3.200 -7.368 1.00 91.06 93 VAL A C 1
ATOM 764 O O . VAL A 1 93 ? 6.655 3.798 -6.665 1.00 91.06 93 VAL A O 1
ATOM 767 N N . SER A 1 94 ? 7.467 3.314 -8.699 1.00 87.94 94 SER A N 1
ATOM 768 C CA . SER A 1 94 ? 6.490 4.119 -9.439 1.00 87.94 94 SER A CA 1
ATOM 769 C C . SER A 1 94 ? 5.063 3.582 -9.264 1.00 87.94 94 SER A C 1
ATOM 771 O O . SER A 1 94 ? 4.149 4.370 -9.016 1.00 87.94 94 SER A O 1
ATOM 773 N N . GLN A 1 95 ? 4.887 2.255 -9.304 1.00 91.69 95 GLN A N 1
ATOM 774 C CA . GLN A 1 95 ? 3.602 1.599 -9.034 1.00 91.69 95 GLN A CA 1
ATOM 775 C C . GLN A 1 95 ? 3.126 1.848 -7.595 1.00 91.69 95 GLN A C 1
ATOM 777 O O . GLN A 1 95 ? 1.991 2.272 -7.402 1.00 91.69 95 GLN A O 1
ATOM 782 N N . TRP A 1 96 ? 3.990 1.670 -6.592 1.00 92.69 96 TRP A N 1
ATOM 783 C CA . TRP A 1 96 ? 3.649 1.938 -5.191 1.00 92.69 96 TRP A CA 1
ATOM 784 C C . TRP A 1 96 ? 3.235 3.395 -4.978 1.00 92.69 96 TRP A C 1
ATOM 786 O O . TRP A 1 96 ? 2.153 3.663 -4.461 1.00 92.69 96 TRP A O 1
ATOM 796 N N . ARG A 1 97 ? 4.030 4.351 -5.480 1.00 90.19 97 ARG A N 1
ATOM 797 C CA . ARG A 1 97 ? 3.712 5.787 -5.399 1.00 90.19 97 ARG A CA 1
ATOM 798 C C . ARG A 1 97 ? 2.395 6.138 -6.079 1.00 90.19 97 ARG A C 1
ATOM 800 O O . ARG A 1 97 ? 1.740 7.089 -5.665 1.00 90.19 97 ARG A O 1
ATOM 807 N N . PHE A 1 98 ? 2.023 5.450 -7.158 1.00 89.44 98 PHE A N 1
ATOM 808 C CA . PHE A 1 98 ? 0.729 5.669 -7.795 1.00 89.44 98 PHE A CA 1
ATOM 809 C C . PHE A 1 98 ? -0.412 5.341 -6.831 1.00 89.44 98 PHE A C 1
ATOM 811 O O . PHE A 1 98 ? -1.229 6.219 -6.578 1.00 89.44 98 PHE A O 1
ATOM 818 N N . PHE A 1 99 ? -0.424 4.145 -6.239 1.00 90.00 99 PHE A N 1
ATOM 819 C CA . PHE A 1 99 ? -1.489 3.730 -5.319 1.00 90.00 99 PHE A CA 1
ATOM 820 C C . PHE A 1 99 ? -1.460 4.490 -3.989 1.00 90.00 99 PHE A C 1
ATOM 822 O O . PHE A 1 99 ? -2.511 4.885 -3.493 1.00 90.00 99 PHE A O 1
ATOM 829 N N . HIS A 1 100 ? -0.273 4.775 -3.453 1.00 88.00 100 HIS A N 1
ATOM 830 C CA . HIS A 1 100 ? -0.113 5.527 -2.205 1.00 88.00 100 HIS A CA 1
ATOM 831 C C . HIS A 1 100 ? -0.604 6.978 -2.331 1.00 88.00 100 HIS A C 1
ATOM 833 O O . HIS A 1 100 ? -1.088 7.569 -1.375 1.00 88.00 100 HIS A O 1
ATOM 839 N N . ARG A 1 101 ? -0.538 7.575 -3.530 1.00 83.88 101 ARG A N 1
ATOM 840 C CA . ARG A 1 101 ? -1.055 8.935 -3.770 1.00 83.88 101 ARG A CA 1
ATOM 841 C C . ARG A 1 101 ? -2.574 9.013 -3.910 1.00 83.88 101 ARG A C 1
ATOM 843 O O . ARG A 1 101 ? -3.104 10.117 -3.908 1.00 83.88 101 ARG A O 1
ATOM 850 N N . GLN A 1 102 ? -3.277 7.887 -4.030 1.00 82.88 102 GLN A N 1
ATOM 851 C CA . GLN A 1 102 ? -4.734 7.887 -4.210 1.00 82.88 102 GLN A CA 1
ATOM 852 C C . GLN A 1 102 ? -5.505 8.255 -2.937 1.00 82.88 102 GLN A C 1
ATOM 854 O O . GLN A 1 102 ? -6.725 8.400 -2.982 1.00 82.88 102 GLN A O 1
ATOM 859 N N . GLY A 1 103 ? -4.824 8.386 -1.800 1.00 79.12 103 GLY A N 1
ATOM 860 C CA . GLY A 1 103 ? -5.411 8.857 -0.553 1.00 79.12 103 GLY A CA 1
ATOM 861 C C . GLY A 1 103 ? -4.796 8.177 0.665 1.00 79.12 103 GLY A C 1
ATOM 862 O O . GLY A 1 103 ? -3.896 7.352 0.515 1.00 79.12 103 GLY A O 1
ATOM 863 N N . PRO A 1 104 ? -5.307 8.483 1.867 1.00 78.44 104 PRO A N 1
ATOM 864 C CA . PRO A 1 104 ? -4.833 7.864 3.097 1.00 78.44 104 PRO A CA 1
ATOM 865 C C . PRO A 1 104 ? -5.093 6.352 3.088 1.00 78.44 104 PRO A C 1
ATOM 867 O O . PRO A 1 104 ? -5.941 5.857 2.336 1.00 78.44 104 PRO A O 1
ATOM 870 N N . GLY A 1 105 ? -4.356 5.626 3.923 1.00 87.56 105 GLY A N 1
ATOM 871 C CA . GLY A 1 105 ? -4.480 4.181 4.081 1.00 87.56 105 GLY A CA 1
ATOM 872 C C . GLY A 1 105 ? -3.302 3.398 3.511 1.00 87.56 105 GLY A C 1
ATOM 873 O O . GLY A 1 105 ? -2.556 3.873 2.661 1.00 87.56 105 GLY A O 1
ATOM 874 N N . ILE A 1 106 ? -3.178 2.170 3.997 1.00 94.81 106 ILE A N 1
ATOM 875 C CA . ILE A 1 106 ? -2.016 1.305 3.802 1.00 94.81 106 ILE A CA 1
ATOM 876 C C . ILE A 1 106 ? -2.046 0.678 2.413 1.00 94.81 106 ILE A C 1
ATOM 878 O O . ILE A 1 106 ? -3.064 0.107 2.013 1.00 94.81 106 ILE A O 1
ATOM 882 N N . VAL A 1 107 ? -0.929 0.713 1.687 1.00 97.25 107 VAL A N 1
ATOM 883 C CA . VAL A 1 107 ? -0.796 0.014 0.405 1.00 97.25 107 VAL A CA 1
ATOM 884 C C . VAL A 1 107 ? -0.099 -1.331 0.602 1.00 97.25 107 VAL A C 1
ATOM 886 O O . VAL A 1 107 ? 1.069 -1.403 0.974 1.00 97.25 107 VAL A O 1
ATOM 889 N N . LEU A 1 108 ? -0.815 -2.410 0.289 1.00 97.81 108 LEU A N 1
ATOM 890 C CA . LEU A 1 108 ? -0.320 -3.786 0.307 1.00 97.81 108 LEU A CA 1
ATOM 891 C C . LEU A 1 108 ? -0.137 -4.275 -1.130 1.00 97.81 108 LEU A C 1
ATOM 893 O O . LEU A 1 108 ? -1.120 -4.474 -1.841 1.00 97.81 108 LEU A O 1
ATOM 897 N N . MET A 1 109 ? 1.105 -4.484 -1.567 1.00 97.00 109 MET A N 1
ATOM 898 C CA . MET A 1 109 ? 1.432 -4.864 -2.944 1.00 97.00 109 MET A CA 1
ATOM 899 C C . MET A 1 109 ? 1.940 -6.294 -3.049 1.00 97.00 109 MET A C 1
ATOM 901 O O . MET A 1 109 ? 2.939 -6.659 -2.437 1.00 97.00 109 MET A O 1
ATOM 905 N N . ARG A 1 110 ? 1.325 -7.102 -3.913 1.00 96.25 110 ARG A N 1
ATOM 906 C CA . ARG A 1 110 ? 1.867 -8.412 -4.269 1.00 96.25 110 ARG A CA 1
ATOM 907 C C . ARG A 1 110 ? 3.162 -8.260 -5.063 1.00 96.25 110 ARG A C 1
ATOM 909 O O . ARG A 1 110 ? 3.197 -7.586 -6.093 1.00 96.25 110 ARG A O 1
ATOM 916 N N . VAL A 1 111 ? 4.211 -8.924 -4.590 1.00 93.81 111 VAL A N 1
ATOM 917 C CA . VAL A 1 111 ? 5.514 -9.037 -5.246 1.00 93.81 111 VAL A CA 1
ATOM 918 C C . VAL A 1 111 ? 5.929 -10.506 -5.226 1.00 93.81 111 VAL A C 1
ATOM 920 O O . VAL A 1 111 ? 6.376 -11.044 -4.212 1.00 93.81 111 VAL A O 1
ATOM 923 N N . GLY A 1 112 ? 5.721 -11.193 -6.350 1.00 89.75 112 GLY A N 1
ATOM 924 C CA . GLY A 1 112 ? 5.944 -12.636 -6.456 1.00 89.75 112 GLY A CA 1
ATOM 925 C C . GLY A 1 112 ? 5.147 -13.444 -5.420 1.00 89.75 112 GLY A C 1
ATOM 926 O O . GLY A 1 112 ? 3.912 -13.493 -5.455 1.00 89.75 112 GLY A O 1
ATOM 927 N N . ARG A 1 113 ? 5.864 -14.111 -4.503 1.00 92.25 113 ARG A N 1
ATOM 928 C CA . ARG A 1 113 ? 5.293 -14.974 -3.447 1.00 92.25 113 ARG A CA 1
ATOM 929 C C . ARG A 1 113 ? 4.980 -14.234 -2.145 1.00 92.25 113 ARG A C 1
ATOM 931 O O . ARG A 1 113 ? 4.642 -14.895 -1.172 1.00 92.25 113 ARG A O 1
ATOM 938 N N . GLN A 1 114 ? 5.108 -12.912 -2.115 1.00 95.38 114 GLN A N 1
ATOM 939 C CA . GLN A 1 114 ? 4.885 -12.093 -0.924 1.00 95.38 114 GLN A CA 1
ATOM 940 C C . GLN A 1 114 ? 3.894 -10.968 -1.213 1.00 95.38 114 GLN A C 1
ATOM 942 O O . GLN A 1 114 ? 3.687 -10.582 -2.366 1.00 95.38 114 GLN A O 1
ATOM 947 N N . VAL A 1 115 ? 3.282 -10.447 -0.156 1.00 97.19 115 VAL A N 1
ATOM 948 C CA . VAL A 1 115 ? 2.533 -9.190 -0.161 1.00 97.19 115 VAL A CA 1
ATOM 949 C C . VAL A 1 115 ? 3.244 -8.224 0.767 1.00 97.19 115 VAL A C 1
ATOM 951 O O . VAL A 1 115 ? 3.412 -8.507 1.948 1.00 97.19 115 VAL A O 1
ATOM 954 N N . GLU A 1 116 ? 3.702 -7.114 0.207 1.00 97.19 116 GLU A N 1
ATOM 955 C CA . GLU A 1 116 ? 4.634 -6.195 0.843 1.00 97.19 116 GLU A CA 1
ATOM 956 C C . GLU A 1 116 ? 3.979 -4.831 1.109 1.00 97.19 116 GLU A C 1
ATOM 958 O O . GLU A 1 116 ? 3.248 -4.309 0.265 1.00 97.19 116 GLU A O 1
ATOM 963 N N . ALA A 1 117 ? 4.261 -4.257 2.278 1.00 96.56 117 ALA A N 1
ATOM 964 C CA . ALA A 1 117 ? 4.019 -2.853 2.615 1.00 96.56 117 ALA A CA 1
ATOM 965 C C . ALA A 1 117 ? 5.365 -2.143 2.796 1.00 96.56 117 ALA A C 1
ATOM 967 O O . ALA A 1 117 ? 6.334 -2.771 3.231 1.00 96.56 117 ALA A O 1
ATOM 968 N N . TYR A 1 118 ? 5.424 -0.844 2.501 1.00 95.75 118 TYR A N 1
ATOM 969 C CA . TYR A 1 118 ? 6.681 -0.095 2.439 1.00 95.75 118 TYR A CA 1
ATOM 970 C C . TYR A 1 118 ? 6.636 1.217 3.218 1.00 95.75 118 TYR A C 1
ATOM 972 O O . TYR A 1 118 ? 5.582 1.830 3.354 1.00 95.75 118 TYR A O 1
ATOM 980 N N . GLY A 1 119 ? 7.793 1.688 3.678 1.00 92.56 119 GLY A N 1
ATOM 981 C CA . GLY A 1 119 ? 7.934 3.022 4.252 1.00 92.56 119 GLY A CA 1
ATOM 982 C C . GLY A 1 119 ? 7.036 3.231 5.472 1.00 92.56 119 GLY A C 1
ATOM 983 O O . GLY A 1 119 ? 7.049 2.432 6.409 1.00 92.56 119 GLY A O 1
ATOM 984 N N . GLU A 1 120 ? 6.255 4.310 5.449 1.00 89.62 120 GLU A N 1
ATOM 985 C CA . GLU A 1 120 ? 5.319 4.677 6.520 1.00 89.62 120 GLU A CA 1
ATOM 986 C C . GLU A 1 120 ? 4.258 3.596 6.762 1.00 89.62 120 GLU A C 1
ATOM 988 O O . GLU A 1 120 ? 3.947 3.297 7.915 1.00 89.62 120 GLU A O 1
ATOM 993 N N . ASP A 1 121 ? 3.789 2.931 5.702 1.00 94.25 121 ASP A N 1
ATOM 994 C CA . ASP A 1 121 ? 2.830 1.827 5.795 1.00 94.25 121 ASP A CA 1
ATOM 995 C C . ASP A 1 121 ? 3.405 0.662 6.611 1.00 94.25 121 ASP A C 1
ATOM 997 O O . ASP A 1 121 ? 2.746 0.119 7.499 1.00 94.25 121 ASP A O 1
ATOM 1001 N N . ALA A 1 122 ? 4.665 0.297 6.353 1.00 94.06 122 ALA A N 1
ATOM 1002 C CA . ALA A 1 122 ? 5.345 -0.767 7.087 1.00 94.06 122 ALA A CA 1
ATOM 1003 C C . ALA A 1 122 ? 5.528 -0.401 8.570 1.00 94.06 122 ALA A C 1
ATOM 1005 O O . ALA A 1 122 ? 5.303 -1.221 9.461 1.00 94.06 122 ALA A O 1
ATOM 1006 N N . LEU A 1 123 ? 5.897 0.846 8.862 1.00 90.94 123 LEU A N 1
ATOM 1007 C CA . LEU A 1 123 ? 6.048 1.312 10.241 1.00 90.94 123 LEU A CA 1
ATOM 1008 C C . LEU A 1 123 ? 4.708 1.336 10.988 1.00 90.94 123 LEU A C 1
ATOM 1010 O O . LEU A 1 123 ? 4.645 0.921 12.148 1.00 90.94 123 LEU A O 1
ATOM 1014 N N . LEU A 1 124 ? 3.631 1.752 10.320 1.00 90.56 124 LEU A N 1
ATOM 1015 C CA . LEU A 1 124 ? 2.287 1.740 10.886 1.00 90.56 124 LEU A CA 1
ATOM 1016 C C . LEU A 1 124 ? 1.826 0.312 11.196 1.00 90.56 124 LEU A C 1
ATOM 1018 O O . LEU A 1 124 ? 1.345 0.045 12.295 1.00 90.56 124 LEU A O 1
ATOM 1022 N N . LEU A 1 125 ? 2.033 -0.629 10.275 1.00 92.88 125 LEU A N 1
ATOM 1023 C CA . LEU A 1 125 ? 1.698 -2.035 10.499 1.00 92.88 125 LEU A CA 1
ATOM 1024 C C . LEU A 1 125 ? 2.503 -2.666 11.639 1.00 92.88 125 LEU A C 1
ATOM 1026 O O . LEU A 1 125 ? 1.946 -3.427 12.434 1.00 92.88 125 LEU A O 1
ATOM 1030 N N . ARG A 1 126 ? 3.790 -2.324 11.767 1.00 94.31 126 ARG A N 1
ATOM 1031 C CA . ARG A 1 126 ? 4.600 -2.723 12.924 1.00 94.31 126 ARG A CA 1
ATOM 1032 C C . ARG A 1 126 ? 4.005 -2.184 14.223 1.00 94.31 126 ARG A C 1
ATOM 1034 O O . ARG A 1 126 ? 3.893 -2.937 15.183 1.00 94.31 126 ARG A O 1
ATOM 1041 N N . ARG A 1 127 ? 3.607 -0.910 14.257 1.00 91.31 127 ARG A N 1
ATOM 1042 C CA . ARG A 1 127 ? 3.011 -0.284 15.447 1.00 91.31 127 ARG A CA 1
ATOM 1043 C C . ARG A 1 127 ? 1.668 -0.912 15.827 1.00 91.31 127 ARG A C 1
ATOM 1045 O O . ARG A 1 127 ? 1.434 -1.148 17.004 1.00 91.31 127 ARG A O 1
ATOM 1052 N N . LEU A 1 128 ? 0.799 -1.170 14.851 1.00 90.81 128 LEU A N 1
ATOM 1053 C CA . LEU A 1 128 ? -0.556 -1.680 15.092 1.00 90.81 128 LEU A CA 1
ATOM 1054 C C . LEU A 1 128 ? -0.589 -3.172 15.437 1.00 90.81 128 LEU A C 1
ATOM 1056 O O . LEU A 1 128 ? -1.436 -3.605 16.212 1.00 90.81 128 LEU A O 1
ATOM 1060 N N . PHE A 1 129 ? 0.301 -3.968 14.841 1.00 92.44 129 PHE A N 1
ATOM 1061 C CA . PHE A 1 129 ? 0.217 -5.430 14.903 1.00 92.44 129 PHE A CA 1
ATOM 1062 C C . PHE A 1 129 ? 1.495 -6.114 15.396 1.00 92.44 129 PHE A C 1
ATOM 1064 O O . PHE A 1 129 ? 1.544 -7.343 15.408 1.00 92.44 129 PHE A O 1
ATOM 1071 N N . GLY A 1 130 ? 2.533 -5.360 15.768 1.00 92.94 130 GLY A N 1
ATOM 1072 C CA . GLY A 1 130 ? 3.803 -5.915 16.249 1.00 92.94 130 GLY A CA 1
ATOM 1073 C C . GLY A 1 130 ? 4.592 -6.681 15.183 1.00 92.94 130 GLY A C 1
ATOM 1074 O O . GLY A 1 130 ? 5.415 -7.531 15.518 1.00 92.94 130 GLY A O 1
ATOM 1075 N N . LEU A 1 131 ? 4.329 -6.433 13.896 1.00 93.19 131 LEU A N 1
ATOM 1076 C CA . LEU A 1 131 ? 4.986 -7.156 12.806 1.00 93.19 131 LEU A CA 1
ATOM 1077 C C . LEU A 1 131 ? 6.475 -6.807 12.714 1.00 93.19 131 LEU A C 1
ATOM 1079 O O . LEU A 1 131 ? 6.875 -5.648 12.857 1.00 93.19 131 LEU A O 1
ATOM 1083 N N . ARG A 1 132 ? 7.296 -7.821 12.430 1.00 94.38 132 ARG A N 1
ATOM 1084 C CA . ARG A 1 132 ? 8.730 -7.641 12.189 1.00 94.38 132 ARG A CA 1
ATOM 1085 C C . ARG A 1 132 ? 8.953 -7.002 10.825 1.00 94.38 132 ARG A C 1
ATOM 1087 O O . ARG A 1 132 ? 8.312 -7.385 9.848 1.00 94.38 132 ARG A O 1
ATOM 1094 N N . LEU A 1 133 ? 9.871 -6.040 10.781 1.00 92.25 133 LEU A N 1
ATOM 1095 C CA . LEU A 1 133 ? 10.344 -5.491 9.518 1.00 92.25 133 LEU A CA 1
ATOM 1096 C C . LEU A 1 133 ? 11.166 -6.556 8.797 1.00 92.25 133 LEU A C 1
ATOM 1098 O O . LEU A 1 133 ? 11.958 -7.265 9.414 1.00 92.25 133 LEU A O 1
ATOM 1102 N N . ASP A 1 134 ? 10.961 -6.646 7.496 1.00 89.12 134 ASP A N 1
ATOM 1103 C CA . ASP A 1 134 ? 11.780 -7.439 6.604 1.00 89.12 134 ASP A CA 1
ATOM 1104 C C . ASP A 1 134 ? 13.141 -6.752 6.432 1.00 89.12 134 ASP A C 1
ATOM 1106 O O . ASP A 1 134 ? 13.220 -5.543 6.191 1.00 89.12 134 ASP A O 1
ATOM 1110 N N . GLU A 1 135 ? 14.215 -7.524 6.561 1.00 83.56 135 GLU A N 1
ATOM 1111 C CA . GLU A 1 135 ? 15.589 -7.038 6.411 1.00 83.56 135 GLU A CA 1
ATOM 1112 C C . GLU A 1 135 ? 15.903 -6.655 4.961 1.00 83.56 135 GLU A C 1
ATOM 1114 O O . GLU A 1 135 ? 16.796 -5.842 4.697 1.00 83.56 135 GLU A O 1
ATOM 1119 N N . ARG A 1 136 ? 15.139 -7.196 4.004 1.00 83.00 136 ARG A N 1
ATOM 1120 C CA . ARG A 1 136 ? 15.289 -6.890 2.584 1.00 83.00 136 ARG A CA 1
ATOM 1121 C C . ARG A 1 136 ? 14.960 -5.425 2.334 1.00 83.00 136 ARG A C 1
ATOM 1123 O O . ARG A 1 136 ? 13.805 -5.000 2.336 1.00 83.00 136 ARG A O 1
ATOM 1130 N N . ARG A 1 137 ? 15.997 -4.651 2.025 1.00 73.81 137 ARG A N 1
ATOM 1131 C CA . ARG A 1 137 ? 15.844 -3.268 1.576 1.00 73.81 137 ARG A CA 1
ATOM 1132 C C . ARG A 1 137 ? 15.540 -3.227 0.087 1.00 73.81 137 ARG A C 1
ATOM 1134 O O . ARG A 1 137 ? 16.238 -3.831 -0.724 1.00 73.81 137 ARG A O 1
ATOM 1141 N N . ARG A 1 138 ? 14.527 -2.445 -0.284 1.00 81.88 138 ARG A N 1
ATOM 1142 C CA . ARG A 1 138 ? 14.278 -2.058 -1.676 1.00 81.88 138 ARG A CA 1
ATOM 1143 C C . ARG A 1 138 ? 14.615 -0.574 -1.842 1.00 81.88 138 ARG A C 1
ATOM 1145 O O . ARG A 1 138 ? 13.958 0.259 -1.206 1.00 81.88 138 ARG A O 1
ATOM 1152 N N . PRO A 1 139 ? 15.618 -0.218 -2.665 1.00 82.88 139 PRO A N 1
ATOM 1153 C CA . PRO A 1 139 ? 15.971 1.178 -2.900 1.00 82.88 139 PRO A CA 1
ATOM 1154 C C . PRO A 1 139 ? 14.744 2.015 -3.285 1.00 82.88 139 PRO A C 1
ATOM 1156 O O . PRO A 1 139 ? 13.973 1.645 -4.171 1.00 82.88 139 PRO A O 1
ATOM 1159 N N . GLY A 1 140 ? 14.542 3.135 -2.588 1.00 84.75 140 GLY A N 1
ATOM 1160 C CA . GLY A 1 140 ? 13.430 4.058 -2.834 1.00 84.75 140 GLY A CA 1
ATOM 1161 C C . GLY A 1 140 ? 12.077 3.691 -2.206 1.00 84.75 140 GLY A C 1
ATOM 1162 O O . GLY A 1 140 ? 11.130 4.450 -2.412 1.00 84.75 140 GLY A O 1
ATOM 1163 N N . LEU A 1 141 ? 11.978 2.585 -1.454 1.00 86.62 141 LEU A N 1
ATOM 1164 C CA . LEU A 1 141 ? 10.758 2.162 -0.736 1.00 86.62 141 LEU A CA 1
ATOM 1165 C C . LEU A 1 141 ? 10.906 2.163 0.798 1.00 86.62 141 LEU A C 1
ATOM 1167 O O . LEU A 1 141 ? 9.904 2.185 1.503 1.00 86.62 141 LEU A O 1
ATOM 1171 N N . GLY A 1 142 ? 12.132 2.207 1.327 1.00 89.25 142 GLY A N 1
ATOM 1172 C CA . GLY A 1 142 ? 12.369 2.256 2.775 1.00 89.25 142 GLY A CA 1
ATOM 1173 C C . GLY A 1 142 ? 12.144 0.903 3.472 1.00 89.25 142 GLY A C 1
ATOM 1174 O O . GLY A 1 142 ? 12.343 -0.137 2.837 1.00 89.25 142 GLY A O 1
ATOM 1175 N N . PRO A 1 143 ? 11.788 0.901 4.776 1.00 91.12 143 PRO A N 1
ATOM 1176 C CA . PRO A 1 143 ? 11.456 -0.311 5.527 1.00 91.12 143 PRO A CA 1
ATOM 1177 C C . PRO A 1 143 ? 10.339 -1.118 4.868 1.00 91.12 143 PRO A C 1
ATOM 1179 O O . PRO A 1 143 ? 9.462 -0.549 4.224 1.00 91.12 143 PRO A O 1
ATOM 1182 N N . CYS A 1 144 ? 10.355 -2.434 5.056 1.00 95.50 144 CYS A N 1
ATOM 1183 C CA . CYS A 1 144 ? 9.402 -3.344 4.433 1.00 95.50 144 CYS A CA 1
ATOM 1184 C C . CYS A 1 144 ? 8.758 -4.253 5.483 1.00 95.50 144 CYS A C 1
ATOM 1186 O O . CYS A 1 144 ? 9.395 -4.611 6.470 1.00 95.50 144 CYS A O 1
ATOM 1188 N N . ILE A 1 145 ? 7.506 -4.644 5.264 1.00 95.56 145 ILE A N 1
ATOM 1189 C CA . ILE A 1 145 ? 6.886 -5.816 5.892 1.00 95.56 145 ILE A CA 1
ATOM 1190 C C . ILE A 1 145 ? 6.411 -6.720 4.770 1.00 95.56 145 ILE A C 1
ATOM 1192 O O . ILE A 1 145 ? 5.683 -6.258 3.895 1.00 95.56 145 ILE A O 1
ATOM 1196 N N . ALA A 1 146 ? 6.770 -8.000 4.830 1.00 96.06 146 ALA A N 1
ATOM 1197 C CA . ALA A 1 146 ? 6.300 -9.015 3.900 1.00 96.06 146 ALA A CA 1
ATOM 1198 C C . ALA A 1 146 ? 5.362 -10.003 4.603 1.00 96.06 146 ALA A C 1
ATOM 1200 O O . ALA A 1 146 ? 5.672 -10.540 5.666 1.00 96.06 146 ALA A O 1
ATOM 1201 N N . LEU A 1 147 ? 4.216 -10.259 3.981 1.00 95.25 147 LEU A N 1
ATOM 1202 C CA . LEU A 1 147 ? 3.226 -11.232 4.417 1.00 95.25 147 LEU A CA 1
ATOM 1203 C C . LEU A 1 147 ? 3.087 -12.335 3.362 1.00 95.25 147 LEU A C 1
ATOM 1205 O O . LEU A 1 147 ? 2.990 -12.032 2.167 1.00 95.25 147 LEU A O 1
ATOM 1209 N N . PRO A 1 148 ? 2.977 -13.612 3.766 1.00 95.44 148 PRO A N 1
ATOM 1210 C CA . PRO A 1 148 ? 2.636 -14.665 2.825 1.00 95.44 148 PRO A CA 1
ATOM 1211 C C . PRO A 1 148 ? 1.204 -14.438 2.297 1.00 95.44 148 PRO A C 1
ATOM 1213 O O . PRO A 1 148 ? 0.304 -14.173 3.097 1.00 95.44 148 PRO A O 1
ATOM 1216 N N . PRO A 1 149 ? 0.932 -14.614 0.987 1.00 92.38 149 PRO A N 1
ATOM 1217 C CA . PRO A 1 149 ? -0.381 -14.362 0.386 1.00 92.38 149 PRO A CA 1
ATOM 1218 C C . PRO A 1 149 ? -1.538 -15.082 1.086 1.00 92.38 149 PRO A C 1
ATOM 1220 O O . PRO A 1 149 ? -2.635 -14.545 1.187 1.00 92.38 149 PRO A O 1
ATOM 1223 N N . ARG A 1 150 ? -1.279 -16.277 1.634 1.00 92.75 150 ARG A N 1
ATOM 1224 C CA . ARG A 1 150 ? -2.266 -17.068 2.385 1.00 92.75 150 ARG A CA 1
ATOM 1225 C C . ARG A 1 150 ? -2.749 -16.374 3.666 1.00 92.75 150 ARG A C 1
ATOM 1227 O O . ARG A 1 150 ? -3.877 -16.601 4.084 1.00 92.75 150 ARG A O 1
ATOM 1234 N N . ALA A 1 151 ? -1.924 -15.527 4.281 1.00 93.94 151 ALA A N 1
ATOM 1235 C CA . ALA A 1 151 ? -2.286 -14.789 5.490 1.00 93.94 151 ALA A CA 1
ATOM 1236 C C . ALA A 1 151 ? -3.061 -13.493 5.194 1.00 93.94 151 ALA A C 1
ATOM 1238 O O . ALA A 1 151 ? -3.679 -12.933 6.100 1.00 93.94 151 ALA A O 1
ATOM 1239 N N . VAL A 1 152 ? -3.046 -13.018 3.944 1.00 95.06 152 VAL A N 1
ATOM 1240 C CA . VAL A 1 152 ? -3.572 -11.699 3.568 1.00 95.06 152 VAL A CA 1
ATOM 1241 C C . VAL A 1 152 ? -5.073 -11.563 3.817 1.00 95.06 152 VAL A C 1
ATOM 1243 O O . VAL A 1 152 ? -5.436 -10.579 4.452 1.00 95.06 152 VAL A O 1
ATOM 1246 N N . PRO A 1 153 ? -5.958 -12.511 3.447 1.00 92.69 153 PRO A N 1
ATOM 1247 C CA . PRO A 1 153 ? -7.395 -12.343 3.689 1.00 92.69 153 PRO A CA 1
ATOM 1248 C C . PRO A 1 153 ? -7.727 -12.139 5.175 1.00 92.69 153 PRO A C 1
ATOM 1250 O O . PRO A 1 153 ? -8.420 -11.192 5.547 1.00 92.69 153 PRO A O 1
ATOM 1253 N N . LYS A 1 154 ? -7.142 -12.971 6.049 1.00 93.56 154 LYS A N 1
ATOM 1254 C CA . LYS A 1 154 ? -7.299 -12.850 7.507 1.00 93.56 154 LYS A CA 1
ATOM 1255 C C . LYS A 1 154 ? -6.701 -11.543 8.032 1.00 93.56 154 LYS A C 1
ATOM 1257 O O . LYS A 1 154 ? -7.246 -10.944 8.956 1.00 93.56 154 LYS A O 1
ATOM 1262 N N . PHE A 1 155 ? -5.586 -11.097 7.460 1.00 95.62 155 PHE A N 1
ATOM 1263 C CA . PHE A 1 155 ? -4.944 -9.844 7.839 1.00 95.62 155 PHE A CA 1
ATOM 1264 C C . PHE A 1 155 ? -5.768 -8.615 7.442 1.00 95.62 155 PHE A C 1
ATOM 1266 O O . PHE A 1 155 ? -5.965 -7.736 8.275 1.00 95.62 155 PHE A O 1
ATOM 1273 N N . LEU A 1 156 ? -6.316 -8.578 6.225 1.00 94.94 156 LEU A N 1
ATOM 1274 C CA . LEU A 1 156 ? -7.203 -7.503 5.776 1.00 94.94 156 LEU A CA 1
ATOM 1275 C C . LEU A 1 156 ? -8.434 -7.397 6.679 1.00 94.94 156 LEU A C 1
ATOM 1277 O O . LEU A 1 156 ? -8.773 -6.301 7.111 1.00 94.94 156 LEU A O 1
ATOM 1281 N N . ALA A 1 157 ? -9.041 -8.525 7.061 1.00 92.19 157 ALA A N 1
ATOM 1282 C CA . ALA A 1 157 ? -10.151 -8.532 8.014 1.00 92.19 157 ALA A CA 1
ATOM 1283 C C . ALA A 1 157 ? -9.760 -7.951 9.388 1.00 92.19 157 ALA A C 1
ATOM 1285 O O . ALA A 1 157 ? -10.555 -7.254 10.015 1.00 92.19 157 ALA A O 1
ATOM 1286 N N . ARG A 1 158 ? -8.530 -8.197 9.865 1.00 93.44 158 ARG A N 1
ATOM 1287 C CA . ARG A 1 158 ? -8.010 -7.561 11.090 1.00 93.44 158 ARG A CA 1
ATOM 1288 C C . ARG A 1 158 ? -7.785 -6.062 10.907 1.00 93.44 158 ARG A C 1
ATOM 1290 O O . ARG A 1 158 ? -8.070 -5.314 11.831 1.00 93.44 158 ARG A O 1
ATOM 1297 N N . LEU A 1 159 ? -7.302 -5.634 9.743 1.00 89.94 159 LEU A N 1
ATOM 1298 C CA . LEU A 1 159 ? -7.054 -4.227 9.432 1.00 89.94 159 LEU A CA 1
ATOM 1299 C C . LEU A 1 159 ? -8.355 -3.415 9.334 1.00 89.94 159 LEU A C 1
ATOM 1301 O O . LEU A 1 159 ? -8.421 -2.301 9.841 1.00 89.94 159 LEU A O 1
ATOM 1305 N N . VAL A 1 160 ? -9.426 -4.003 8.792 1.00 91.75 160 VAL A N 1
ATOM 1306 C CA . VAL A 1 160 ? -10.772 -3.398 8.826 1.00 91.75 160 VAL A CA 1
ATOM 1307 C C . VAL A 1 160 ? -11.203 -3.102 10.265 1.00 91.75 160 VAL A C 1
ATOM 1309 O O . VAL A 1 160 ? -11.676 -2.004 10.549 1.00 91.75 160 VAL A O 1
ATOM 1312 N N . LYS A 1 161 ? -10.971 -4.037 11.200 1.00 87.69 161 LYS A N 1
ATOM 1313 C CA . LYS A 1 161 ? -11.330 -3.867 12.621 1.00 87.69 161 LYS A CA 1
ATOM 1314 C C . LYS A 1 161 ? -10.577 -2.734 13.319 1.00 87.69 161 LYS A C 1
ATOM 1316 O O . LYS A 1 161 ? -11.050 -2.261 14.344 1.00 87.69 161 LYS A O 1
ATOM 1321 N N . THR A 1 162 ? -9.429 -2.294 12.799 1.00 86.12 162 THR A N 1
ATOM 1322 C CA . THR A 1 162 ? -8.711 -1.137 13.357 1.00 86.12 162 THR A CA 1
ATOM 1323 C C . THR A 1 162 ? -9.211 0.194 12.798 1.00 86.12 162 THR A C 1
ATOM 1325 O O . THR A 1 162 ? -8.687 1.233 13.183 1.00 86.12 162 THR A O 1
ATOM 1328 N N . GLY A 1 163 ? -10.156 0.181 11.849 1.00 86.38 163 GLY A N 1
ATOM 1329 C CA . GLY A 1 163 ? -10.624 1.386 11.162 1.00 86.38 163 GLY A CA 1
ATOM 1330 C C . GLY A 1 163 ? -9.571 2.020 10.252 1.00 86.38 163 GLY A C 1
ATOM 1331 O O . GLY A 1 163 ? -9.706 3.177 9.878 1.00 86.38 163 GLY A O 1
ATOM 1332 N N . VAL A 1 164 ? -8.504 1.297 9.894 1.00 86.00 164 VAL A N 1
ATOM 1333 C CA . VAL A 1 164 ? -7.450 1.824 9.017 1.00 86.00 164 VAL A CA 1
ATOM 1334 C C . VAL A 1 164 ? -7.759 1.422 7.582 1.00 86.00 164 VAL A C 1
ATOM 1336 O O . VAL A 1 164 ? -7.863 0.237 7.269 1.00 86.00 164 VAL A O 1
ATOM 1339 N N . GLY A 1 165 ? -7.894 2.416 6.702 1.00 91.81 165 GLY A N 1
ATOM 1340 C CA . GLY A 1 165 ? -8.108 2.182 5.277 1.00 91.81 165 GLY A CA 1
ATOM 1341 C C . GLY A 1 165 ? -6.944 1.428 4.631 1.00 91.81 165 GLY A C 1
ATOM 1342 O O . GLY A 1 165 ? -5.791 1.564 5.049 1.00 91.81 165 GLY A O 1
ATOM 1343 N N . TYR A 1 166 ? -7.230 0.651 3.588 1.00 94.50 166 TYR A N 1
ATOM 1344 C CA . TYR A 1 166 ? -6.199 -0.058 2.834 1.00 94.50 166 TYR A CA 1
ATOM 1345 C C . TYR A 1 166 ? -6.490 -0.124 1.340 1.0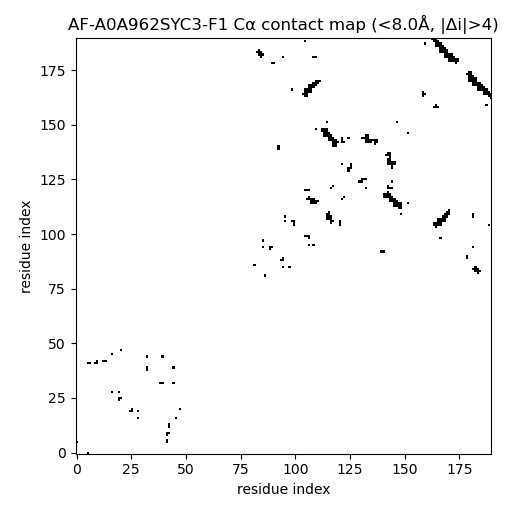0 94.50 166 TYR A C 1
ATOM 1347 O O . TYR A 1 166 ? -7.633 -0.040 0.892 1.00 94.50 166 TYR A O 1
ATOM 1355 N N . ARG A 1 167 ? -5.423 -0.344 0.572 1.00 97.19 167 ARG A N 1
ATOM 1356 C CA . ARG A 1 167 ? -5.439 -0.690 -0.848 1.00 97.19 167 ARG A CA 1
ATOM 1357 C C . ARG A 1 167 ? -4.654 -1.975 -1.037 1.00 97.19 167 ARG A C 1
ATOM 1359 O O . ARG A 1 167 ? -3.451 -2.011 -0.786 1.00 97.19 167 ARG A O 1
ATOM 1366 N N . TYR A 1 168 ? -5.332 -3.023 -1.480 1.00 96.75 168 TYR A N 1
ATOM 1367 C CA . TYR A 1 168 ? -4.704 -4.293 -1.807 1.00 96.75 168 TYR A CA 1
ATOM 1368 C C . TYR A 1 168 ? -4.479 -4.385 -3.311 1.00 96.75 168 TYR A C 1
ATOM 1370 O O . TYR A 1 168 ? -5.417 -4.298 -4.103 1.00 96.75 168 TYR A O 1
ATOM 1378 N N . VAL A 1 169 ? -3.218 -4.544 -3.696 1.00 96.50 169 VAL A N 1
ATOM 1379 C CA . VAL A 1 169 ? -2.734 -4.478 -5.070 1.00 96.50 169 VAL A CA 1
ATOM 1380 C C . VAL A 1 169 ? -2.121 -5.826 -5.445 1.00 96.50 169 VAL A C 1
ATOM 1382 O O . VAL A 1 169 ? -1.218 -6.315 -4.768 1.00 96.50 169 VAL A O 1
ATOM 1385 N N . VAL A 1 170 ? -2.586 -6.429 -6.535 1.00 93.88 170 VAL A N 1
ATOM 1386 C CA . VAL A 1 170 ? -2.164 -7.759 -7.006 1.00 93.88 170 VAL A CA 1
ATOM 1387 C C . VAL A 1 170 ? -1.342 -7.668 -8.288 1.00 93.88 170 VAL A C 1
ATOM 1389 O O . VAL A 1 170 ? -1.387 -6.659 -8.983 1.00 93.88 170 VAL A O 1
ATOM 1392 N N . GLU A 1 171 ? -0.579 -8.716 -8.607 1.00 92.75 171 GLU A N 1
ATOM 1393 C CA . GLU A 1 171 ? 0.083 -8.852 -9.912 1.00 92.75 171 GLU A CA 1
ATOM 1394 C C . GLU A 1 171 ? -0.890 -9.452 -10.929 1.00 92.75 171 GLU A C 1
ATOM 1396 O O . GLU A 1 171 ? -1.480 -10.498 -10.664 1.00 92.75 171 GLU A O 1
ATOM 1401 N N . GLU A 1 172 ? -1.009 -8.831 -12.100 1.00 87.19 172 GLU A N 1
ATOM 1402 C CA . GLU A 1 172 ? -1.875 -9.297 -13.183 1.00 87.19 172 GLU A CA 1
ATOM 1403 C C . GLU A 1 172 ? -1.159 -9.160 -14.531 1.00 87.19 172 GLU A C 1
ATOM 1405 O O . GLU A 1 172 ? -1.265 -8.150 -15.223 1.00 87.19 172 GLU A O 1
ATOM 1410 N N . GLY A 1 173 ? -0.399 -10.180 -14.924 1.00 85.50 173 GLY A N 1
ATOM 1411 C CA . GLY A 1 173 ? 0.366 -10.163 -16.172 1.00 85.50 173 GLY A CA 1
ATOM 1412 C C . GLY A 1 173 ? 1.565 -9.206 -16.147 1.00 85.50 173 GLY A C 1
ATOM 1413 O O . GLY A 1 173 ? 2.180 -8.954 -15.104 1.00 85.50 173 GLY A O 1
ATOM 1414 N N . TYR A 1 174 ? 1.931 -8.701 -17.324 1.00 84.56 174 TYR A N 1
ATOM 1415 C CA . TYR A 1 174 ? 3.176 -7.968 -17.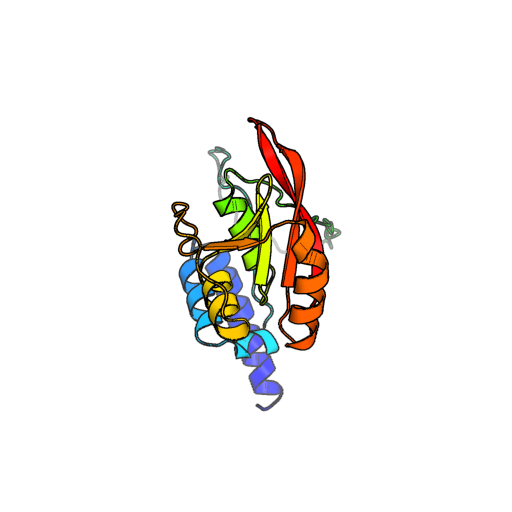550 1.00 84.56 174 TYR A CA 1
ATOM 1416 C C . TYR A 1 174 ? 2.941 -6.718 -18.400 1.00 84.56 174 TYR A C 1
ATOM 1418 O O . TYR A 1 174 ? 2.094 -6.695 -19.288 1.00 84.56 174 TYR A O 1
ATO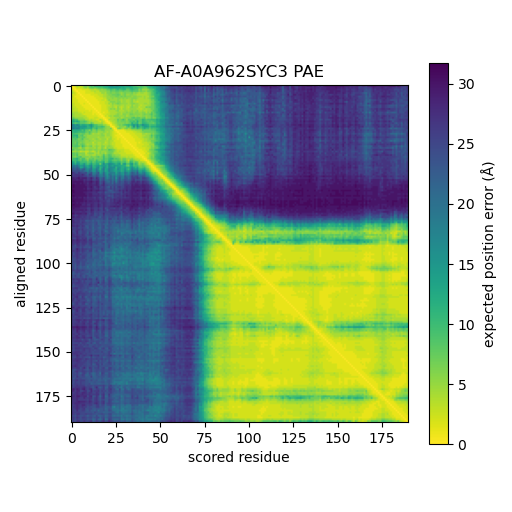M 1426 N N . LEU A 1 175 ? 3.709 -5.672 -18.113 1.00 79.75 175 LEU A N 1
ATOM 1427 C CA . LEU A 1 175 ? 3.836 -4.474 -18.933 1.00 79.75 175 LEU A CA 1
ATOM 1428 C C . LEU A 1 175 ? 4.927 -4.677 -19.989 1.00 79.75 175 LEU A C 1
ATOM 1430 O O . LEU A 1 175 ? 5.774 -5.570 -19.882 1.00 79.75 175 LEU A O 1
ATOM 1434 N N . LYS A 1 176 ? 4.947 -3.788 -20.987 1.00 71.38 176 LYS A N 1
ATOM 1435 C CA . LYS A 1 176 ? 6.033 -3.720 -21.971 1.00 71.38 176 LYS A CA 1
ATOM 1436 C C . LYS A 1 176 ? 7.382 -3.591 -21.245 1.00 71.38 176 LYS A C 1
ATOM 1438 O O . LYS A 1 176 ? 7.522 -2.765 -20.347 1.00 71.38 176 LYS A O 1
ATOM 1443 N N . GLY A 1 177 ? 8.354 -4.423 -21.624 1.00 77.38 177 GLY A N 1
ATOM 1444 C CA . GLY A 1 177 ? 9.658 -4.505 -20.951 1.00 77.38 177 GLY A CA 1
ATOM 1445 C C . GLY A 1 177 ? 9.717 -5.478 -19.765 1.00 77.38 177 GLY A C 1
ATOM 1446 O O . GLY A 1 177 ? 10.670 -5.431 -18.997 1.00 77.38 177 GLY A O 1
ATOM 1447 N N . GLY A 1 178 ? 8.713 -6.346 -19.584 1.00 83.06 178 GLY A N 1
ATOM 1448 C CA . GLY A 1 178 ? 8.768 -7.460 -18.624 1.00 83.06 178 GLY A CA 1
ATOM 1449 C C . GLY A 1 178 ? 8.492 -7.080 -17.166 1.00 83.06 178 GLY A C 1
ATOM 1450 O O . GLY A 1 178 ? 8.510 -7.938 -16.283 1.00 83.06 178 GLY A O 1
ATOM 1451 N N . LEU A 1 179 ? 8.181 -5.812 -16.886 1.00 87.00 179 LEU A N 1
ATOM 1452 C CA . LEU A 1 179 ? 7.777 -5.373 -15.554 1.00 87.00 179 LEU A CA 1
ATOM 1453 C C . LEU A 1 179 ? 6.393 -5.938 -15.215 1.00 87.00 179 LEU A C 1
ATOM 1455 O O . LEU A 1 179 ? 5.438 -5.726 -15.956 1.00 87.00 179 LEU A O 1
ATOM 1459 N N . LYS A 1 180 ? 6.254 -6.609 -14.068 1.00 89.25 180 LYS A N 1
ATOM 1460 C CA . LYS A 1 180 ? 4.948 -7.080 -13.579 1.00 89.25 180 LYS A CA 1
ATOM 1461 C C . LYS A 1 180 ? 3.944 -5.927 -13.524 1.00 89.25 180 LYS A C 1
ATOM 1463 O O . LYS A 1 180 ? 4.211 -4.900 -12.885 1.00 89.25 180 LYS A O 1
ATOM 1468 N N . ARG A 1 181 ? 2.796 -6.117 -14.179 1.00 88.81 181 ARG A N 1
ATOM 1469 C CA . ARG A 1 181 ? 1.658 -5.201 -14.088 1.00 88.81 181 ARG A CA 1
ATOM 1470 C C . ARG A 1 181 ? 0.970 -5.452 -12.756 1.00 88.81 181 ARG A C 1
ATOM 1472 O O . ARG A 1 181 ? 0.748 -6.606 -12.393 1.00 88.81 181 ARG A O 1
ATOM 1479 N N . ARG A 1 182 ? 0.650 -4.383 -12.027 1.00 90.88 182 ARG A N 1
ATOM 1480 C CA . ARG A 1 182 ? -0.088 -4.483 -10.771 1.00 90.88 182 ARG A CA 1
ATOM 1481 C C . ARG A 1 182 ? -1.340 -3.641 -10.790 1.00 90.88 182 ARG A C 1
ATOM 1483 O O . ARG A 1 182 ? -1.307 -2.501 -11.255 1.00 90.88 182 ARG A O 1
ATOM 1490 N N . VAL A 1 183 ? -2.410 -4.224 -10.269 1.00 89.88 183 VAL A N 1
ATOM 1491 C CA . VAL A 1 183 ? -3.744 -3.637 -10.267 1.00 89.88 183 VAL A CA 1
ATOM 1492 C C . VAL A 1 183 ? -4.333 -3.647 -8.867 1.00 89.88 183 VAL A C 1
ATOM 1494 O O . VAL A 1 183 ? -4.010 -4.504 -8.045 1.00 89.88 183 VAL A O 1
ATOM 1497 N N . LEU A 1 184 ? -5.200 -2.685 -8.596 1.00 92.25 184 LEU A N 1
ATOM 1498 C CA . LEU A 1 184 ? -5.979 -2.615 -7.373 1.00 92.25 184 LEU A CA 1
ATOM 1499 C C . LEU A 1 184 ? -7.040 -3.718 -7.382 1.00 92.25 184 LEU A C 1
ATOM 1501 O O . LEU A 1 184 ? -7.893 -3.741 -8.263 1.00 92.25 184 LEU A O 1
ATOM 1505 N N . ALA A 1 185 ? -6.980 -4.615 -6.403 1.00 89.19 185 ALA A N 1
ATOM 1506 C CA . ALA A 1 185 ? -7.929 -5.713 -6.242 1.00 89.19 185 ALA A CA 1
ATOM 1507 C C . ALA A 1 185 ? -8.991 -5.424 -5.178 1.00 89.19 185 ALA A C 1
ATOM 1509 O O . ALA A 1 185 ? -10.131 -5.850 -5.321 1.00 89.19 185 ALA A O 1
ATOM 1510 N N . ALA A 1 186 ? -8.627 -4.721 -4.102 1.00 89.50 186 ALA A N 1
ATOM 1511 C CA . ALA A 1 186 ? -9.566 -4.360 -3.045 1.00 89.50 186 ALA A CA 1
ATOM 1512 C C . ALA A 1 186 ? -9.188 -3.033 -2.388 1.00 89.50 186 ALA A C 1
ATOM 1514 O O . ALA A 1 186 ? -8.010 -2.671 -2.308 1.00 89.50 186 ALA A O 1
ATOM 1515 N N . VAL A 1 187 ? -10.203 -2.330 -1.892 1.00 92.44 187 VAL A N 1
ATOM 1516 C CA . VAL A 1 187 ? -10.065 -1.085 -1.136 1.00 92.44 187 VAL A CA 1
ATOM 1517 C C . VAL A 1 187 ? -10.987 -1.139 0.066 1.00 92.44 187 VAL A C 1
ATOM 1519 O O . VAL A 1 187 ? -12.130 -1.572 -0.049 1.00 92.44 187 VAL A O 1
ATOM 1522 N N . TYR A 1 188 ? -10.499 -0.641 1.193 1.00 89.31 188 TYR A N 1
ATOM 1523 C CA . TYR A 1 188 ? -11.324 -0.276 2.333 1.00 89.31 188 TYR A CA 1
ATOM 1524 C C . TYR A 1 188 ? -11.062 1.185 2.678 1.00 89.31 188 TYR A C 1
ATOM 1526 O O . TYR A 1 188 ? -9.907 1.586 2.838 1.00 89.31 188 TYR A O 1
ATOM 1534 N N . ALA A 1 189 ? -12.131 1.966 2.778 1.00 88.88 189 ALA A N 1
ATOM 1535 C CA . ALA A 1 189 ? -12.114 3.340 3.248 1.00 88.88 189 ALA A CA 1
ATOM 1536 C C . ALA A 1 189 ? -13.142 3.438 4.392 1.00 88.88 189 ALA A C 1
ATOM 1538 O O . ALA A 1 189 ? -14.311 3.153 4.128 1.00 88.88 189 ALA A O 1
ATOM 1539 N N . PRO A 1 190 ? -12.702 3.720 5.633 1.00 74.88 190 PRO A N 1
ATOM 1540 C CA . PRO A 1 190 ? -13.576 3.863 6.797 1.00 74.88 190 PRO A CA 1
ATOM 1541 C C . PRO A 1 190 ? -14.423 5.141 6.739 1.00 74.88 190 PRO A C 1
ATOM 1543 O O . PRO A 1 190 ? -14.019 6.094 6.028 1.00 74.88 190 PRO A O 1
#

pLDDT: mean 74.34, std 19.96, range [30.5, 97.81]

Mean predicted aligned error: 15.46 Å

Solvent-accessible surface area (backbone atoms only — not comparable to full-atom values): 11792 Å² total; per-residue (Å²): 131,61,70,69,61,49,54,52,52,29,54,52,50,53,52,51,52,56,56,40,72,78,63,83,37,61,68,58,57,49,50,51,46,73,75,40,62,72,48,59,80,62,38,78,81,85,72,77,78,88,72,76,92,77,74,93,74,96,73,82,77,82,86,79,84,86,78,95,71,80,89,72,85,68,81,79,80,83,76,89,74,70,84,46,41,75,95,76,69,90,46,70,59,50,50,50,53,53,63,52,68,75,47,88,51,37,50,37,36,45,55,93,80,31,32,33,23,44,32,69,40,21,53,50,46,25,72,77,68,69,50,70,70,43,85,68,74,46,92,89,42,53,53,23,27,71,40,52,63,86,52,43,67,66,46,51,59,53,38,55,75,69,60,51,24,33,37,38,29,38,69,61,71,62,40,92,90,73,46,73,27,56,32,58,75,47,76,47,77,113